Protein AF-A0A8H7GBS0-F1 (afdb_monomer)

Solvent-accessible surface area (backbone atoms only — not comparable to full-atom values): 13628 Å² total; per-residue (Å²): 136,57,63,65,56,52,52,51,53,48,41,73,73,70,47,91,53,80,61,50,78,74,59,57,87,78,48,86,83,46,79,53,59,96,47,48,42,74,61,50,76,64,56,48,50,54,47,51,50,34,55,74,71,65,63,70,66,90,81,69,52,92,81,56,50,43,71,62,86,81,76,92,76,93,75,84,81,76,43,71,77,73,69,58,48,79,76,73,82,44,93,62,43,59,66,53,49,51,52,48,52,55,48,49,54,48,53,50,50,50,59,60,46,43,58,56,51,54,52,49,51,54,50,50,54,52,48,54,37,50,48,28,45,50,51,15,50,52,28,51,58,55,32,62,70,61,75,90,51,55,70,71,56,36,50,52,45,29,55,52,20,48,51,50,17,51,51,30,42,51,49,27,51,52,51,50,66,65,42,48,65,54,50,64,64,43,48,43,60,77,70,68,41,53,66,62,51,51,64,72,65,68,69,77,79,71,89,79,79,78,90,74,90,74,59,80,85,76,54,74,79,80,80,85,126

Mean predicted aligned error: 14.79 Å

pLDDT: mean 75.75, std 17.96, range [36.31, 98.19]

Foldseek 3Di:
DVLQVVVVVCCVVPNDDPVCVLRPRDDPQQPDQQQKGADDPVSVVVVVVCVVVVNDDDPCPPPRIDRHLPDDDPDDDHRPVLVNPPPPPDPCVVVSLVSVLVVVVSVVVCVVCVLVVLVVVVVVLVVLLVVLLVQLVVLCVQLCPCVPDDPVVSVVSNVVSNVSSVVSNVVSVVSCVVCPVVVVLSVCSNVVNVVVNCVVVPPDDDPDDDDRDDDPVPDPPPPPD

Structure (mmCIF, N/CA/C/O backbone):
data_AF-A0A8H7GBS0-F1
#
_entry.id   AF-A0A8H7GBS0-F1
#
loop_
_atom_site.group_PDB
_atom_site.id
_atom_site.type_symbol
_atom_site.label_atom_id
_atom_site.label_alt_id
_atom_site.label_comp_id
_atom_site.label_asym_id
_atom_site.label_entity_id
_atom_site.label_seq_id
_atom_site.pdbx_PDB_ins_code
_atom_site.Cartn_x
_atom_site.Cartn_y
_atom_site.Cartn_z
_atom_site.occupancy
_atom_site.B_iso_or_equiv
_atom_site.auth_seq_id
_atom_site.auth_comp_id
_atom_site.auth_asym_id
_atom_site.auth_atom_id
_atom_site.pdbx_PDB_model_num
ATOM 1 N N . MET A 1 1 ? 23.413 22.838 -29.517 1.00 56.94 1 MET A N 1
ATOM 2 C CA . MET A 1 1 ? 22.401 23.192 -30.546 1.00 56.94 1 MET A CA 1
ATOM 3 C C . MET A 1 1 ? 22.988 23.179 -31.969 1.00 56.94 1 MET A C 1
ATOM 5 O O . MET A 1 1 ? 22.962 24.192 -32.650 1.00 56.94 1 MET A O 1
ATOM 9 N N . ARG A 1 2 ? 23.520 22.044 -32.449 1.00 81.06 2 ARG A N 1
ATOM 10 C CA . ARG A 1 2 ? 23.989 21.915 -33.850 1.00 81.06 2 ARG A CA 1
ATOM 11 C C . ARG A 1 2 ? 23.053 21.034 -34.681 1.00 81.06 2 ARG A C 1
ATOM 13 O O . ARG A 1 2 ? 22.658 21.433 -35.766 1.00 81.06 2 ARG A O 1
ATOM 20 N N . TYR A 1 3 ? 22.567 19.935 -34.100 1.00 86.12 3 TYR A N 1
ATOM 21 C CA . TYR A 1 3 ? 21.658 18.996 -34.764 1.00 86.12 3 TYR A CA 1
ATOM 22 C C . TYR A 1 3 ? 20.395 19.647 -35.348 1.00 86.12 3 TYR A C 1
ATOM 24 O O . TYR A 1 3 ? 20.142 19.502 -36.534 1.00 86.12 3 TYR A O 1
ATOM 32 N N . ARG A 1 4 ? 19.627 20.421 -34.564 1.00 89.12 4 ARG A N 1
ATOM 33 C CA . ARG A 1 4 ? 18.387 21.065 -35.055 1.00 89.12 4 ARG A CA 1
ATOM 34 C C . ARG A 1 4 ? 18.622 21.974 -36.254 1.00 89.12 4 ARG A C 1
ATOM 36 O O . ARG A 1 4 ? 17.817 22.006 -37.178 1.00 89.12 4 ARG A O 1
ATOM 43 N N . HIS A 1 5 ? 19.719 22.722 -36.212 1.00 90.06 5 HIS A N 1
ATOM 44 C CA . HIS A 1 5 ? 20.091 23.625 -37.286 1.00 90.06 5 HIS A CA 1
ATOM 45 C C . HIS A 1 5 ? 20.476 22.835 -38.542 1.00 90.06 5 HIS A C 1
ATOM 47 O O . HIS A 1 5 ? 19.909 23.079 -39.604 1.00 90.06 5 HIS A O 1
ATOM 53 N N . CYS A 1 6 ? 21.347 21.832 -38.403 1.00 89.25 6 CYS A N 1
ATOM 54 C CA . CYS A 1 6 ? 21.750 20.965 -39.509 1.00 89.25 6 CYS A CA 1
ATOM 55 C C . CYS A 1 6 ? 20.568 20.181 -40.096 1.00 89.25 6 CYS A C 1
ATOM 57 O O . CYS A 1 6 ? 20.435 20.124 -41.310 1.00 89.25 6 CYS A O 1
ATOM 59 N N . HIS A 1 7 ? 19.678 19.641 -39.261 1.00 90.25 7 HIS A N 1
ATOM 60 C CA . HIS A 1 7 ? 18.479 18.927 -39.698 1.00 90.25 7 HIS A CA 1
ATOM 61 C C . HIS A 1 7 ? 17.565 19.840 -40.520 1.00 90.25 7 HIS A C 1
ATOM 63 O O . HIS A 1 7 ? 17.125 19.451 -41.593 1.00 90.25 7 HIS A O 1
ATOM 69 N N . ARG A 1 8 ? 17.309 21.076 -40.064 1.00 91.25 8 ARG A N 1
ATOM 70 C CA . ARG A 1 8 ? 16.509 22.054 -40.824 1.00 91.25 8 ARG A CA 1
ATOM 71 C C . ARG A 1 8 ? 17.166 22.440 -42.146 1.00 91.25 8 ARG A C 1
ATOM 73 O O . ARG A 1 8 ? 16.480 22.490 -43.160 1.00 91.25 8 ARG A O 1
ATOM 80 N N . ALA A 1 9 ? 18.475 22.689 -42.139 1.00 92.38 9 ALA A N 1
ATOM 81 C CA . ALA A 1 9 ? 19.220 23.022 -43.350 1.00 92.38 9 ALA A CA 1
ATOM 82 C C . ALA A 1 9 ? 19.204 21.862 -44.357 1.00 92.38 9 ALA A C 1
ATOM 84 O O . ALA A 1 9 ? 18.910 22.064 -45.531 1.00 92.38 9 ALA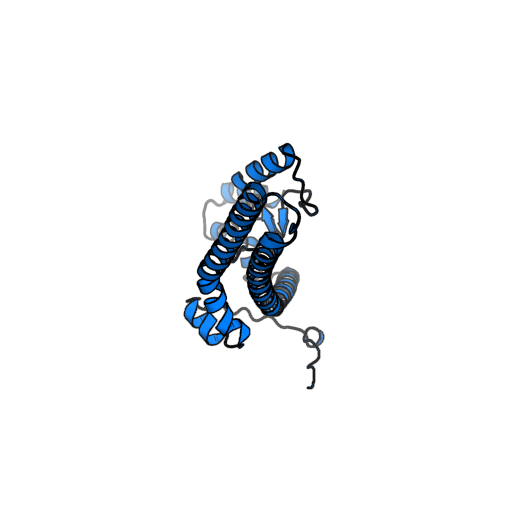 A O 1
ATOM 85 N N . TYR A 1 10 ? 19.445 20.637 -43.890 1.00 90.81 10 TYR A N 1
ATOM 86 C CA . TYR A 1 10 ? 19.416 19.445 -44.730 1.00 90.81 10 TYR A CA 1
ATOM 87 C C . TYR A 1 10 ? 18.006 19.151 -45.249 1.00 90.81 10 TYR A C 1
ATOM 89 O O . TYR A 1 10 ? 17.840 18.858 -46.427 1.00 90.81 10 TYR A O 1
ATOM 97 N N . PHE A 1 11 ? 16.975 19.341 -44.421 1.00 92.94 11 PHE A N 1
ATOM 98 C CA . PHE A 1 11 ? 15.579 19.240 -44.846 1.00 92.94 11 PHE A CA 1
ATOM 99 C C . PHE A 1 11 ? 15.227 20.252 -45.939 1.00 92.94 11 PHE A C 1
ATOM 101 O O . PHE A 1 11 ? 14.546 19.899 -46.897 1.00 92.94 11 PHE A O 1
ATOM 108 N N . ALA A 1 12 ? 15.720 21.488 -45.833 1.00 93.31 12 ALA A N 1
ATOM 109 C CA . ALA A 1 12 ? 15.510 22.517 -46.848 1.00 93.31 12 ALA A CA 1
ATOM 110 C C . ALA A 1 12 ? 16.216 22.202 -48.180 1.00 93.31 12 ALA A C 1
ATOM 112 O O . ALA A 1 12 ? 15.716 22.588 -49.232 1.00 93.31 12 ALA A O 1
ATOM 113 N N . LEU A 1 13 ? 17.360 21.509 -48.139 1.00 94.06 13 LEU A N 1
ATOM 114 C CA . LEU A 1 13 ? 18.138 21.150 -49.330 1.00 94.06 13 LEU A CA 1
ATOM 115 C C . LEU A 1 13 ? 17.651 19.859 -50.003 1.00 94.06 13 LEU A C 1
ATOM 117 O O . LEU A 1 13 ? 17.525 19.815 -51.222 1.00 94.06 13 LEU A O 1
ATOM 121 N N . ALA A 1 14 ? 17.414 18.805 -49.221 1.00 90.62 14 ALA A N 1
ATOM 122 C CA . ALA A 1 14 ? 17.137 17.457 -49.719 1.00 90.62 14 ALA A CA 1
ATOM 123 C C . ALA A 1 14 ? 15.640 17.107 -49.746 1.00 90.62 14 ALA A C 1
ATOM 125 O O . ALA A 1 14 ? 15.246 16.155 -50.417 1.00 90.62 14 ALA A O 1
ATOM 126 N N . GLY A 1 15 ? 14.802 17.855 -49.020 1.00 89.44 15 GLY A N 1
ATOM 127 C CA . GLY A 1 15 ? 13.387 17.537 -48.850 1.00 89.44 15 GLY A CA 1
ATOM 128 C C . GLY A 1 15 ? 13.137 16.268 -48.016 1.00 89.44 15 GLY A C 1
ATOM 129 O O . GLY A 1 15 ? 14.071 15.646 -47.495 1.00 89.44 15 GLY A O 1
ATOM 130 N N . PRO A 1 16 ? 11.862 15.877 -47.844 1.00 90.56 16 PRO A N 1
ATOM 131 C CA . PRO A 1 16 ? 11.506 14.662 -47.123 1.00 90.56 16 PRO A CA 1
ATOM 132 C C . PRO A 1 16 ? 11.946 13.411 -47.900 1.00 90.56 16 PRO A C 1
ATOM 134 O O . PRO A 1 16 ? 11.692 13.289 -49.095 1.00 90.56 16 PRO A O 1
ATOM 137 N N . GLY A 1 17 ? 12.572 12.455 -47.213 1.00 87.56 17 GLY A N 1
ATOM 138 C CA . GLY A 1 17 ? 13.042 11.201 -47.806 1.00 87.56 17 GLY A CA 1
ATOM 139 C C . GLY A 1 17 ? 13.304 10.124 -46.749 1.00 87.56 17 GLY A C 1
ATOM 140 O O . GLY A 1 17 ? 13.055 10.364 -45.572 1.00 87.56 17 GLY A O 1
ATOM 141 N N . PRO A 1 18 ? 13.842 8.947 -47.117 1.00 84.12 18 PRO A N 1
ATOM 142 C CA . PRO A 1 18 ? 14.102 7.853 -46.170 1.00 84.12 18 PRO A CA 1
ATOM 143 C C . PRO A 1 18 ? 14.958 8.271 -44.963 1.00 84.12 18 PRO A C 1
ATOM 145 O O . PRO A 1 18 ? 14.784 7.767 -43.855 1.00 84.12 18 PRO A O 1
ATOM 148 N N . TRP A 1 19 ? 15.839 9.256 -45.154 1.00 84.00 19 TRP A N 1
ATOM 149 C CA . TRP A 1 19 ? 16.689 9.806 -44.103 1.00 84.00 19 TRP A CA 1
ATOM 150 C C . TRP A 1 19 ? 15.901 10.476 -42.962 1.00 84.00 19 TRP A C 1
ATOM 152 O O . TRP A 1 19 ? 16.390 10.469 -41.837 1.00 84.00 19 TRP A O 1
ATOM 162 N N . THR A 1 20 ? 14.686 10.998 -43.192 1.00 84.81 20 THR A N 1
ATOM 163 C CA . THR A 1 20 ? 13.874 11.645 -42.136 1.00 84.81 20 THR A CA 1
ATOM 164 C C . THR A 1 20 ? 13.266 10.642 -41.159 1.00 84.81 20 THR A C 1
ATOM 166 O O . THR A 1 20 ? 12.926 11.000 -40.033 1.00 84.81 20 THR A O 1
ATOM 169 N N . GLN A 1 21 ? 13.149 9.370 -41.556 1.00 81.31 21 GLN A N 1
ATOM 170 C CA . GLN A 1 21 ? 12.746 8.291 -40.649 1.00 81.31 21 GLN A CA 1
ATOM 171 C C . GLN A 1 21 ? 13.881 7.939 -39.679 1.00 81.31 21 GLN A C 1
ATOM 173 O O . GLN A 1 21 ? 13.623 7.611 -38.519 1.00 81.31 21 GLN A O 1
ATOM 178 N N . ARG A 1 22 ? 15.128 8.062 -40.152 1.00 76.19 22 ARG A N 1
ATOM 179 C CA . ARG A 1 22 ? 16.354 7.778 -39.401 1.00 76.19 22 ARG A CA 1
ATOM 180 C C . ARG A 1 22 ? 16.786 8.946 -38.514 1.00 76.19 22 ARG A C 1
ATOM 182 O O . ARG A 1 22 ? 17.066 8.763 -37.336 1.00 76.19 22 ARG A O 1
ATOM 189 N N . PHE A 1 23 ? 16.820 10.150 -39.066 1.00 84.00 23 PHE A N 1
ATOM 190 C CA . PHE A 1 23 ? 17.183 11.374 -38.364 1.00 84.00 23 PHE A CA 1
ATOM 191 C C . PHE A 1 23 ? 15.930 12.216 -38.192 1.00 84.00 23 PHE A C 1
ATOM 193 O O . PHE A 1 23 ? 15.625 13.062 -39.026 1.00 84.00 23 PHE A O 1
ATOM 200 N N . LYS A 1 24 ? 15.175 11.943 -37.123 1.00 86.19 24 LYS A N 1
ATOM 201 C CA . LYS A 1 24 ? 13.941 12.675 -36.820 1.00 86.19 24 LYS A CA 1
ATOM 202 C C . LYS A 1 24 ? 14.258 14.066 -36.274 1.00 86.19 24 LYS A C 1
ATOM 204 O O . LYS A 1 24 ? 15.363 14.333 -35.787 1.00 86.19 24 LYS A O 1
ATOM 209 N N . GLU A 1 25 ? 13.275 14.962 -36.307 1.00 88.19 25 GLU A N 1
ATOM 210 C CA . GLU A 1 25 ? 13.409 16.257 -35.645 1.00 88.19 25 GLU A CA 1
ATOM 211 C C . GLU A 1 25 ? 13.574 16.052 -34.132 1.00 88.19 25 GLU A C 1
ATOM 213 O O . GLU A 1 25 ? 12.707 15.482 -33.476 1.00 88.19 25 GLU A O 1
ATOM 218 N N . LEU A 1 26 ? 14.694 16.534 -33.586 1.00 87.25 26 LEU A N 1
ATOM 219 C CA . LEU A 1 26 ? 15.034 16.375 -32.175 1.00 87.25 26 LEU A CA 1
ATOM 220 C C . LEU A 1 26 ? 14.219 17.343 -31.321 1.00 87.25 26 LEU A C 1
ATOM 222 O O . LEU A 1 26 ? 14.544 18.537 -31.238 1.00 87.25 26 LEU A O 1
ATOM 226 N N . GLN A 1 27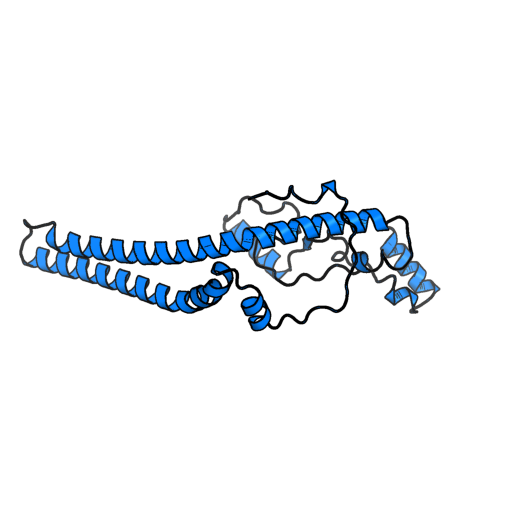 ? 13.201 16.826 -30.649 1.00 84.56 27 GLN A N 1
ATOM 227 C CA . GLN A 1 27 ? 12.386 17.595 -29.722 1.00 84.56 27 GLN A CA 1
ATOM 228 C C . GLN A 1 27 ? 13.126 17.809 -28.402 1.00 84.56 27 GLN A C 1
ATOM 230 O O . GLN A 1 27 ? 14.020 17.056 -28.026 1.00 84.56 27 GLN A O 1
ATOM 235 N N . ASP A 1 28 ? 12.749 18.845 -27.649 1.00 79.25 28 ASP A N 1
ATOM 236 C CA . ASP A 1 28 ? 13.297 19.068 -26.301 1.00 79.25 28 ASP A CA 1
ATOM 237 C C . ASP A 1 28 ? 12.997 17.887 -25.371 1.00 79.25 28 ASP A C 1
ATOM 239 O O . ASP A 1 28 ? 13.645 17.723 -24.340 1.00 79.25 28 ASP A O 1
ATOM 243 N N . GLY A 1 29 ? 11.977 17.093 -25.696 1.00 72.56 29 GLY A N 1
ATOM 244 C CA . GLY A 1 29 ? 11.642 15.882 -24.975 1.00 72.56 29 GLY A CA 1
ATOM 245 C C . GLY A 1 29 ? 12.510 14.674 -25.308 1.00 72.56 29 GLY A C 1
ATOM 246 O O . GLY A 1 29 ? 12.472 13.723 -24.542 1.00 72.56 29 GLY A O 1
ATOM 247 N N . ASP A 1 30 ? 13.307 14.719 -26.367 1.00 77.06 30 ASP A N 1
ATOM 248 C CA . ASP A 1 30 ? 14.074 13.556 -26.805 1.00 77.06 30 ASP A CA 1
ATOM 249 C C . ASP A 1 30 ? 15.441 13.473 -26.112 1.00 77.06 30 ASP A C 1
ATOM 251 O O . ASP A 1 30 ? 15.934 12.373 -25.883 1.00 77.06 30 ASP A O 1
ATOM 255 N N . CYS A 1 31 ? 16.035 14.618 -25.741 1.00 75.75 31 CYS A N 1
ATOM 256 C CA . CYS A 1 31 ? 17.311 14.707 -25.021 1.00 75.75 31 CYS A CA 1
ATOM 257 C C . CYS A 1 31 ? 17.128 14.409 -23.529 1.00 75.75 31 CYS A C 1
ATOM 259 O O . CYS A 1 31 ? 17.037 15.333 -22.716 1.00 75.75 31 CYS A O 1
ATOM 261 N N . ARG A 1 32 ? 17.020 13.129 -23.181 1.00 72.62 32 ARG A N 1
ATOM 262 C CA . ARG A 1 32 ? 16.850 12.662 -21.801 1.00 72.62 32 ARG A CA 1
ATOM 263 C C . ARG A 1 32 ? 17.653 11.391 -21.584 1.00 72.62 32 ARG A C 1
ATOM 265 O O . ARG A 1 32 ? 17.794 10.596 -22.520 1.00 72.62 32 ARG A O 1
ATOM 272 N N . ALA A 1 33 ? 18.137 11.189 -20.361 1.00 65.44 33 ALA A N 1
ATOM 273 C CA . ALA A 1 33 ? 18.689 9.895 -19.990 1.00 65.44 33 ALA A CA 1
ATOM 274 C C . ALA A 1 33 ? 17.603 8.808 -20.057 1.00 65.44 33 ALA A C 1
ATOM 276 O O . ALA A 1 33 ? 16.403 9.093 -20.034 1.00 65.44 33 ALA A O 1
ATOM 277 N N . MET A 1 34 ? 18.037 7.551 -20.105 1.00 67.06 34 MET A N 1
ATOM 278 C CA . MET A 1 34 ? 17.170 6.390 -20.311 1.00 67.06 34 MET A CA 1
ATOM 279 C C . MET A 1 34 ? 16.018 6.245 -19.292 1.00 67.06 34 MET A C 1
ATOM 281 O O . MET A 1 34 ? 15.027 5.605 -19.606 1.00 67.06 34 MET A O 1
ATOM 285 N N . ASN A 1 35 ? 16.106 6.876 -18.112 1.00 59.91 35 ASN A N 1
ATOM 286 C CA . ASN A 1 35 ? 15.056 6.851 -17.075 1.00 59.91 35 ASN A CA 1
ATOM 287 C C . ASN A 1 35 ? 14.455 8.223 -16.776 1.00 59.91 35 ASN A C 1
ATOM 289 O O . ASN A 1 35 ? 13.725 8.396 -15.803 1.00 59.91 35 ASN A O 1
ATOM 293 N N . GLU A 1 36 ? 14.799 9.235 -17.559 1.00 64.00 36 GLU A N 1
ATOM 294 C CA . GLU A 1 36 ? 14.361 10.591 -17.284 1.00 64.00 36 GLU A CA 1
ATOM 295 C C . GLU A 1 36 ? 13.100 10.908 -18.074 1.00 64.00 36 GLU A C 1
ATOM 297 O O . GLU A 1 36 ? 13.051 10.807 -19.307 1.00 64.00 36 GLU A O 1
ATOM 302 N N . ARG A 1 37 ? 12.071 11.373 -17.362 1.00 61.16 37 ARG A N 1
ATOM 303 C CA . ARG A 1 37 ? 10.916 12.009 -17.989 1.00 61.16 37 ARG A CA 1
ATOM 304 C C . ARG A 1 37 ? 10.813 13.469 -17.572 1.00 61.16 37 ARG A C 1
ATOM 306 O O . ARG A 1 37 ? 10.967 13.824 -16.407 1.00 61.16 37 ARG A O 1
ATOM 313 N N . LYS A 1 38 ? 10.508 14.330 -18.543 1.00 61.19 38 LYS A N 1
ATOM 314 C CA . LYS A 1 38 ? 10.002 15.667 -18.251 1.00 61.19 38 LYS A CA 1
ATOM 315 C C . LYS A 1 38 ? 8.597 15.522 -17.719 1.00 61.19 38 LYS A C 1
ATOM 317 O O . LYS A 1 38 ? 7.777 14.809 -18.297 1.00 61.19 38 LYS A O 1
ATOM 322 N N . LEU A 1 39 ? 8.357 16.274 -16.664 1.00 58.78 39 LEU A N 1
ATOM 323 C CA . LEU A 1 39 ? 7.052 16.480 -16.083 1.00 58.78 39 LEU A CA 1
ATOM 324 C C . LEU A 1 39 ? 6.054 16.964 -17.154 1.00 58.78 39 LEU A C 1
ATOM 326 O O . LEU A 1 39 ? 6.364 17.875 -17.934 1.00 58.78 39 LEU A O 1
ATOM 330 N N . THR A 1 40 ? 4.868 16.361 -17.202 1.00 66.69 40 THR A N 1
ATOM 331 C CA . THR A 1 40 ? 3.755 16.842 -18.034 1.00 66.69 40 THR A CA 1
ATOM 332 C C . THR A 1 40 ? 3.289 18.218 -17.557 1.00 66.69 40 THR A C 1
ATOM 334 O O . THR A 1 40 ? 3.495 18.594 -16.407 1.00 66.69 40 THR A O 1
ATOM 337 N N . GLU A 1 41 ? 2.635 18.996 -18.425 1.00 67.62 41 GLU A N 1
ATOM 338 C CA . GLU A 1 41 ? 2.116 20.323 -18.046 1.00 67.62 41 GLU A CA 1
ATOM 339 C C . GLU A 1 41 ? 1.126 20.258 -16.874 1.00 67.62 41 GLU A C 1
ATOM 341 O O . GLU A 1 41 ? 1.077 21.174 -16.055 1.00 67.62 41 GLU A O 1
ATOM 346 N N . GLN A 1 42 ? 0.373 19.161 -16.759 1.00 66.06 42 GLN A N 1
ATOM 347 C CA . GLN A 1 42 ? -0.523 18.930 -15.632 1.00 66.06 42 GLN A CA 1
ATOM 348 C C . GLN A 1 42 ? 0.263 18.686 -14.338 1.00 66.06 42 GLN A C 1
ATOM 350 O O . GLN A 1 42 ? 0.062 19.400 -13.363 1.00 66.06 42 GLN A O 1
ATOM 355 N N . GLU A 1 43 ? 1.238 17.775 -14.356 1.00 69.19 43 GLU A N 1
ATOM 356 C CA . GLU A 1 43 ? 2.101 17.510 -13.199 1.00 69.19 43 GLU A CA 1
ATOM 357 C C . GLU A 1 43 ? 2.930 18.751 -12.796 1.00 69.19 43 GLU A C 1
ATOM 359 O O . GLU A 1 43 ? 3.174 18.969 -11.612 1.00 69.19 43 GLU A O 1
ATOM 364 N N . LYS A 1 44 ? 3.327 19.616 -13.748 1.00 68.81 44 LYS A N 1
ATOM 365 C CA . LYS A 1 44 ? 3.965 20.917 -13.454 1.00 68.81 44 LYS A CA 1
ATOM 366 C C . LYS A 1 44 ? 3.030 21.860 -12.711 1.00 68.81 44 LYS A C 1
ATOM 368 O O . LYS A 1 44 ? 3.474 22.520 -11.774 1.00 68.81 44 LYS A O 1
ATOM 373 N N . LYS A 1 45 ? 1.761 21.940 -13.121 1.00 74.19 45 LYS A N 1
ATOM 374 C CA . LYS A 1 45 ? 0.749 22.760 -12.440 1.00 74.19 45 LYS A CA 1
ATOM 375 C C . LYS A 1 45 ? 0.456 22.225 -11.045 1.00 74.19 45 LYS A C 1
ATOM 377 O O . LYS A 1 45 ? 0.449 23.006 -10.100 1.00 74.19 45 LYS A O 1
ATOM 382 N N . ASP A 1 46 ? 0.296 20.913 -10.913 1.00 71.12 46 ASP A N 1
ATOM 383 C CA . ASP A 1 46 ? 0.055 20.259 -9.627 1.00 71.12 46 ASP A CA 1
ATOM 384 C C . ASP A 1 46 ? 1.253 20.459 -8.686 1.00 71.12 46 ASP A C 1
ATOM 386 O O . ASP A 1 46 ? 1.086 20.812 -7.519 1.00 71.12 46 ASP A O 1
ATOM 390 N N . ARG A 1 47 ? 2.483 20.353 -9.206 1.00 70.06 47 ARG A N 1
ATOM 391 C CA . ARG A 1 47 ? 3.712 20.691 -8.473 1.00 70.06 47 ARG A CA 1
ATOM 392 C C . ARG A 1 47 ? 3.736 22.155 -8.048 1.00 70.06 47 ARG A C 1
ATOM 394 O O . ARG A 1 47 ? 4.036 22.451 -6.895 1.00 70.06 47 ARG A O 1
ATOM 401 N N . GLN A 1 48 ? 3.417 23.075 -8.955 1.00 71.25 48 GLN A N 1
ATOM 402 C CA . GLN A 1 48 ? 3.374 24.503 -8.648 1.00 71.25 48 GLN A CA 1
ATOM 403 C C . GLN A 1 48 ? 2.349 24.802 -7.544 1.00 71.25 48 GLN A C 1
ATOM 405 O O . GLN A 1 48 ? 2.630 25.611 -6.662 1.00 71.25 48 GLN A O 1
ATOM 410 N N . ALA A 1 49 ? 1.203 24.118 -7.557 1.00 78.25 49 ALA A N 1
ATOM 411 C CA . ALA A 1 49 ? 0.188 24.218 -6.516 1.00 78.25 49 ALA A CA 1
ATOM 412 C C . ALA A 1 49 ? 0.693 23.683 -5.164 1.00 78.25 49 ALA A C 1
ATOM 414 O O . ALA A 1 49 ? 0.543 24.370 -4.157 1.00 78.25 49 ALA A O 1
ATOM 415 N N . LYS A 1 50 ? 1.371 22.525 -5.134 1.00 72.88 50 LYS A N 1
ATOM 416 C CA . LYS A 1 50 ? 1.994 21.972 -3.913 1.00 72.88 50 LYS A CA 1
ATOM 417 C C . LYS A 1 50 ? 3.074 22.889 -3.330 1.00 72.88 50 LYS A C 1
ATOM 419 O O . LYS A 1 50 ? 3.111 23.113 -2.123 1.00 72.88 50 LYS A O 1
ATOM 424 N N . ILE A 1 51 ? 3.913 23.482 -4.186 1.00 69.44 51 ILE A N 1
ATOM 425 C CA . ILE A 1 51 ? 4.926 24.469 -3.775 1.00 69.44 51 ILE A CA 1
ATOM 426 C C . ILE A 1 51 ? 4.252 25.704 -3.166 1.00 69.44 51 ILE A C 1
ATOM 428 O O . ILE A 1 51 ? 4.702 26.191 -2.130 1.00 69.44 51 ILE A O 1
ATOM 432 N N . GLN A 1 52 ? 3.171 26.201 -3.776 1.00 73.31 52 GLN A N 1
ATOM 433 C CA . GLN A 1 52 ? 2.408 27.327 -3.230 1.00 73.31 52 GLN A CA 1
ATOM 434 C C . GLN A 1 52 ? 1.693 26.986 -1.915 1.00 73.31 52 GLN A C 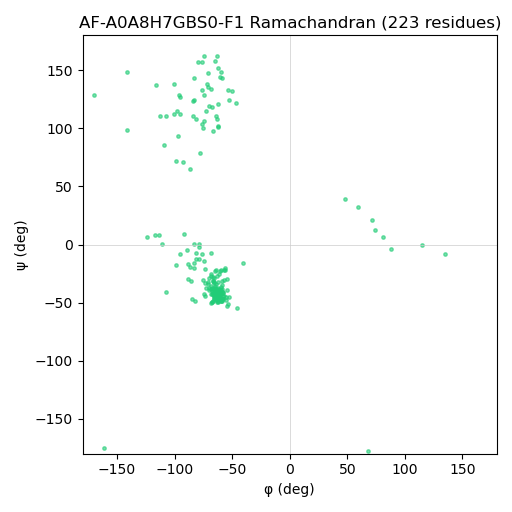1
ATOM 436 O O . GLN A 1 52 ? 1.571 27.858 -1.059 1.00 73.31 52 GLN A O 1
ATOM 441 N N . ALA A 1 53 ? 1.273 25.733 -1.729 1.00 78.75 53 ALA A N 1
ATOM 442 C CA . ALA A 1 53 ? 0.679 25.235 -0.489 1.00 78.75 53 ALA A CA 1
ATOM 443 C C . ALA A 1 53 ? 1.708 24.973 0.632 1.00 78.75 53 ALA A C 1
ATOM 445 O O . ALA A 1 53 ? 1.318 24.712 1.767 1.00 78.75 53 ALA A O 1
ATOM 446 N N . GLY A 1 54 ? 3.014 25.059 0.345 1.00 67.06 54 GLY A N 1
ATOM 447 C CA . GLY A 1 54 ? 4.086 24.823 1.320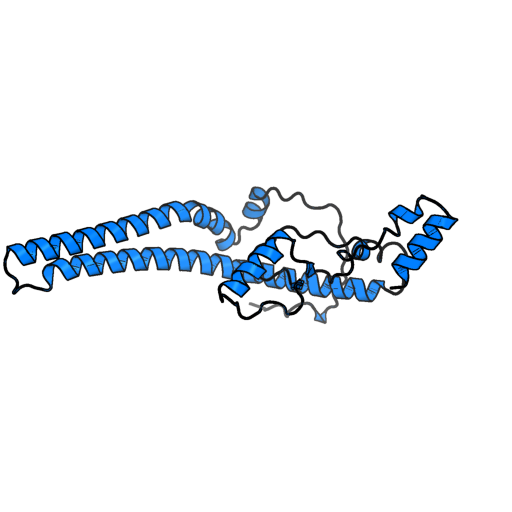 1.00 67.06 54 GLY A CA 1
ATOM 448 C C . GLY A 1 54 ? 4.426 23.346 1.556 1.00 67.06 54 GLY A C 1
ATOM 449 O O . GLY A 1 54 ? 5.266 23.041 2.401 1.00 67.06 54 GLY A O 1
ATOM 450 N N . GLU A 1 55 ? 3.837 22.428 0.789 1.00 64.44 55 GLU A N 1
ATOM 451 C CA . GLU A 1 55 ? 4.062 20.979 0.866 1.00 64.44 55 GLU A CA 1
ATOM 452 C C . GLU A 1 55 ? 5.268 20.568 0.007 1.00 64.44 55 GLU A C 1
ATOM 454 O O . GLU A 1 55 ? 5.144 19.895 -1.019 1.00 64.44 55 GLU A O 1
ATOM 459 N N . ARG A 1 56 ? 6.468 21.028 0.375 1.00 53.50 56 ARG A N 1
ATOM 460 C CA . ARG A 1 56 ? 7.689 20.664 -0.356 1.00 53.50 56 ARG A CA 1
ATOM 461 C C . ARG A 1 56 ? 8.220 19.317 0.134 1.00 53.50 56 ARG A C 1
ATOM 463 O O . ARG A 1 56 ? 8.750 19.231 1.238 1.00 53.50 56 ARG A O 1
ATOM 470 N N . GLU A 1 57 ? 8.129 18.284 -0.698 1.00 53.19 57 GLU A N 1
ATOM 471 C CA . GLU A 1 57 ? 8.766 16.993 -0.420 1.00 53.19 57 GLU A CA 1
ATOM 472 C C . GLU A 1 57 ? 10.296 17.082 -0.581 1.00 53.19 57 GLU A C 1
ATOM 474 O O . GLU A 1 57 ? 10.827 17.715 -1.502 1.00 53.19 57 GLU A O 1
ATOM 479 N N . VAL A 1 58 ? 11.027 16.450 0.341 1.00 40.19 58 VAL A N 1
ATOM 480 C CA . VAL A 1 58 ? 12.485 16.292 0.263 1.00 40.19 58 VAL A CA 1
ATOM 481 C C . VAL A 1 58 ? 12.792 15.314 -0.872 1.00 40.19 58 VAL A C 1
ATOM 483 O O . VAL A 1 58 ? 12.357 14.171 -0.827 1.00 40.19 58 VAL A O 1
ATOM 486 N N . GLY A 1 59 ? 13.537 15.764 -1.886 1.00 51.31 59 GLY A N 1
ATOM 487 C CA . GLY A 1 59 ? 13.855 14.965 -3.080 1.00 51.31 59 GLY A CA 1
ATOM 488 C C . GLY A 1 59 ? 13.263 15.500 -4.387 1.00 51.31 59 GLY A C 1
ATOM 489 O O . GLY A 1 59 ? 13.536 14.938 -5.442 1.00 51.31 59 GLY A O 1
ATOM 490 N N . ASP A 1 60 ? 12.515 16.609 -4.347 1.00 49.03 60 ASP A N 1
ATOM 491 C CA . ASP A 1 60 ? 12.004 17.275 -5.547 1.00 49.03 60 ASP A CA 1
ATOM 492 C C . ASP A 1 60 ? 13.172 17.768 -6.427 1.00 49.03 60 ASP A C 1
ATOM 494 O O . ASP A 1 60 ? 13.843 18.764 -6.133 1.00 49.03 60 ASP A O 1
ATOM 498 N N . THR A 1 61 ? 13.462 17.006 -7.484 1.00 50.75 61 THR A N 1
ATOM 499 C CA . THR A 1 61 ? 14.544 17.239 -8.449 1.00 50.75 61 THR A CA 1
ATOM 500 C C . THR A 1 61 ? 14.559 18.697 -8.904 1.00 50.75 61 THR A C 1
ATOM 502 O O . THR A 1 61 ? 13.567 19.222 -9.421 1.00 50.75 61 THR A O 1
ATOM 505 N N . ARG A 1 62 ? 15.696 19.370 -8.689 1.00 44.47 62 ARG A N 1
ATOM 506 C CA . ARG A 1 62 ? 15.849 20.827 -8.851 1.00 44.47 62 ARG A CA 1
ATOM 507 C C . ARG A 1 62 ? 15.468 21.349 -10.247 1.00 44.47 62 ARG A C 1
ATOM 509 O O . ARG A 1 62 ? 15.048 22.497 -10.335 1.00 44.47 62 ARG A O 1
ATOM 516 N N . ASP A 1 63 ? 15.479 20.497 -11.275 1.00 53.00 63 ASP A N 1
ATOM 517 C CA . ASP A 1 63 ? 15.309 20.893 -12.682 1.00 53.00 63 ASP A CA 1
ATOM 518 C C . ASP A 1 63 ? 14.017 20.387 -13.362 1.00 53.00 63 ASP A C 1
ATOM 520 O O . ASP A 1 63 ? 13.840 20.552 -14.569 1.00 53.00 63 ASP A O 1
ATOM 524 N N . GLY A 1 64 ? 13.075 19.783 -12.620 1.00 52.75 64 GLY A N 1
ATOM 525 C CA . GLY A 1 64 ? 11.817 19.273 -13.203 1.00 5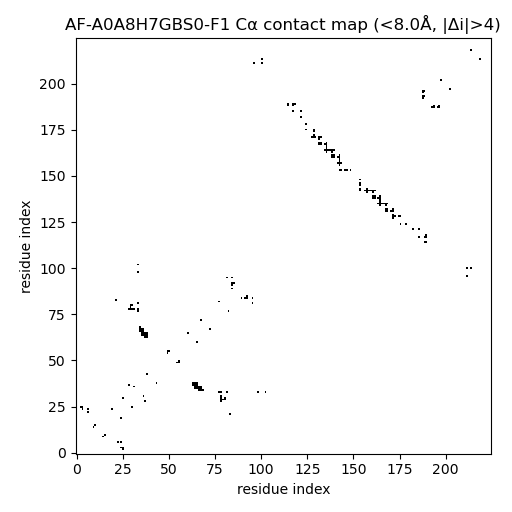2.75 64 GLY A CA 1
ATOM 526 C C . GLY A 1 64 ? 11.986 18.018 -14.075 1.00 52.75 64 GLY A C 1
ATOM 527 O O . GLY A 1 64 ? 11.133 17.720 -14.920 1.00 52.75 64 GLY A O 1
ATOM 528 N N . ILE A 1 65 ? 13.093 17.305 -13.870 1.00 52.69 65 ILE A N 1
ATOM 529 C CA . ILE A 1 65 ? 13.405 16.004 -14.458 1.00 52.69 65 ILE A CA 1
ATOM 530 C C . ILE A 1 65 ? 13.114 14.948 -13.399 1.00 52.69 65 ILE A C 1
ATOM 532 O O . ILE A 1 65 ? 13.821 14.885 -12.402 1.00 52.69 65 ILE A O 1
ATOM 536 N N . VAL A 1 66 ? 12.098 14.118 -13.616 1.00 53.56 66 VAL A N 1
ATOM 537 C CA . VAL A 1 66 ? 11.839 12.976 -12.734 1.00 53.56 66 VAL A CA 1
ATOM 538 C C . VAL A 1 66 ? 12.748 11.838 -13.177 1.00 53.56 66 VAL A C 1
ATOM 540 O O . VAL A 1 66 ? 12.697 11.437 -14.343 1.00 53.56 66 VAL A O 1
ATOM 543 N N . VAL A 1 67 ? 13.557 11.320 -12.252 1.00 51.09 67 VAL A N 1
ATOM 544 C CA . VAL A 1 67 ? 14.174 9.999 -12.410 1.00 51.09 67 VAL A CA 1
ATOM 545 C C . VAL A 1 67 ? 13.067 8.986 -12.149 1.00 51.09 67 VAL A C 1
ATOM 547 O O . VAL A 1 67 ? 12.663 8.773 -11.006 1.00 51.09 67 VAL A O 1
ATOM 550 N N . ASP A 1 68 ? 12.507 8.438 -13.221 1.00 50.62 68 ASP A N 1
ATOM 551 C CA . ASP A 1 68 ? 11.442 7.451 -13.125 1.00 50.62 68 ASP A CA 1
ATOM 552 C C . ASP A 1 68 ? 12.051 6.100 -12.719 1.00 50.62 68 ASP A C 1
ATOM 554 O O . ASP A 1 68 ? 13.104 5.693 -13.215 1.00 50.62 68 ASP A O 1
ATOM 558 N N . GLY A 1 69 ? 11.424 5.452 -11.740 1.00 45.25 69 GLY A N 1
ATOM 559 C CA . GLY A 1 69 ? 11.984 4.304 -11.014 1.00 45.25 69 GLY A CA 1
ATOM 560 C C . GLY A 1 69 ? 11.803 4.382 -9.497 1.00 45.25 69 GLY A C 1
ATOM 561 O O . GLY A 1 69 ? 12.065 3.401 -8.811 1.00 45.25 69 GLY A O 1
ATOM 562 N N . VAL A 1 70 ? 11.319 5.517 -8.974 1.00 44.47 70 VAL A N 1
ATOM 563 C CA . VAL A 1 70 ? 11.009 5.656 -7.543 1.00 44.47 70 VAL A CA 1
ATOM 564 C C . VAL A 1 70 ? 9.598 5.171 -7.202 1.00 44.47 70 VAL A C 1
ATOM 566 O O . VAL A 1 70 ? 9.466 4.642 -6.115 1.00 44.47 70 VAL A O 1
ATOM 569 N N . LEU A 1 71 ? 8.578 5.257 -8.080 1.00 36.31 71 LEU A N 1
ATOM 570 C CA . LEU A 1 71 ? 7.244 4.646 -7.859 1.00 36.31 71 LEU A CA 1
ATOM 571 C C . LEU A 1 71 ? 6.335 4.692 -9.118 1.00 36.31 71 LEU A C 1
ATOM 573 O O . LEU A 1 71 ? 6.063 5.759 -9.663 1.00 36.31 71 LEU A O 1
ATOM 577 N N . GLY A 1 72 ? 5.763 3.546 -9.517 1.00 44.94 72 GLY A N 1
ATOM 578 C CA . GLY A 1 72 ? 4.432 3.472 -10.155 1.00 44.94 72 GLY A CA 1
ATOM 579 C C . GLY A 1 72 ? 4.282 3.610 -11.682 1.00 44.94 72 GLY A C 1
ATOM 580 O O . GLY A 1 72 ? 3.168 3.429 -12.178 1.00 44.94 72 GLY A O 1
ATOM 581 N N . ALA A 1 73 ? 5.332 3.883 -12.461 1.00 48.34 73 ALA A N 1
ATOM 582 C CA . ALA A 1 73 ? 5.229 3.961 -13.924 1.00 48.34 73 ALA A CA 1
ATOM 583 C C . ALA A 1 73 ? 5.644 2.641 -14.605 1.00 48.34 73 ALA A C 1
ATOM 585 O O . ALA A 1 73 ? 6.808 2.422 -14.911 1.00 48.34 73 ALA A O 1
ATOM 586 N N . THR A 1 74 ? 4.683 1.755 -14.886 1.00 48.28 74 THR A N 1
ATOM 587 C CA . THR A 1 74 ? 4.939 0.434 -15.510 1.00 48.28 74 THR A CA 1
ATOM 588 C C . THR A 1 74 ? 5.167 0.468 -17.025 1.00 48.28 74 THR A C 1
ATOM 590 O O . THR A 1 74 ? 5.343 -0.574 -17.649 1.00 48.28 74 THR A O 1
ATOM 593 N N . ARG A 1 75 ? 5.136 1.647 -17.655 1.00 50.59 75 ARG A N 1
ATOM 594 C CA . ARG A 1 75 ? 5.243 1.793 -19.114 1.00 50.59 75 ARG A CA 1
ATOM 595 C C . ARG A 1 75 ? 6.078 3.013 -19.480 1.00 50.59 75 ARG A C 1
ATOM 597 O O . ARG A 1 75 ? 5.578 4.135 -19.494 1.00 50.59 75 ARG A O 1
ATOM 604 N N . TYR A 1 76 ? 7.348 2.765 -19.777 1.00 60.59 76 TYR A N 1
ATOM 605 C CA . TYR A 1 76 ? 8.284 3.755 -20.294 1.00 60.59 76 TYR A CA 1
ATOM 606 C C . TYR A 1 76 ? 8.436 3.591 -21.811 1.00 60.59 76 TYR A C 1
ATOM 608 O O . TYR A 1 76 ? 8.499 2.477 -22.324 1.00 60.59 76 TYR A O 1
ATOM 616 N N . THR A 1 77 ? 8.473 4.704 -22.543 1.00 60.56 77 THR A N 1
ATOM 617 C CA . THR A 1 77 ? 8.804 4.715 -23.975 1.00 60.56 77 THR A CA 1
ATOM 618 C C . THR A 1 77 ? 10.139 5.428 -24.134 1.00 60.56 77 THR A C 1
ATOM 620 O O . THR A 1 77 ? 10.210 6.637 -23.913 1.00 60.56 77 THR A O 1
ATOM 623 N N . LEU A 1 78 ? 11.192 4.687 -24.491 1.00 69.00 78 LEU A N 1
ATOM 624 C CA . LEU A 1 78 ? 12.511 5.267 -24.753 1.00 69.00 78 LEU A CA 1
ATOM 625 C C . LEU A 1 78 ? 12.430 6.301 -25.879 1.00 69.00 78 LEU A C 1
ATOM 627 O O . LEU A 1 78 ? 11.709 6.116 -26.865 1.00 69.00 78 LEU A O 1
ATOM 631 N N . SER A 1 79 ? 13.206 7.377 -25.741 1.00 74.12 79 SER A N 1
ATOM 632 C CA . SER A 1 79 ? 13.409 8.341 -26.823 1.00 74.12 79 SER A CA 1
ATOM 633 C C . SER A 1 79 ? 14.037 7.655 -28.036 1.00 74.12 79 SER A C 1
ATOM 635 O O . SER A 1 79 ? 14.891 6.778 -27.900 1.00 74.12 79 SER A O 1
ATOM 637 N N . TRP A 1 80 ? 13.643 8.083 -29.237 1.00 76.38 80 TRP A N 1
ATOM 638 C CA . TRP A 1 80 ? 14.071 7.447 -30.483 1.00 76.38 80 TRP A CA 1
ATOM 639 C C . TRP A 1 80 ? 15.588 7.479 -30.706 1.00 76.38 80 TRP A C 1
ATOM 641 O O . TRP A 1 80 ? 16.120 6.632 -31.421 1.00 76.38 80 TRP A O 1
ATOM 651 N N . ILE A 1 81 ? 16.279 8.422 -30.059 1.00 75.19 81 ILE A N 1
ATOM 652 C CA . ILE A 1 81 ? 17.737 8.559 -30.112 1.00 75.19 81 ILE A CA 1
ATOM 653 C C . ILE A 1 81 ? 18.464 7.326 -29.557 1.00 75.19 81 ILE A C 1
ATOM 655 O O . ILE A 1 81 ? 19.580 7.053 -29.983 1.00 75.19 81 ILE A O 1
ATOM 659 N N . TRP A 1 82 ? 17.823 6.556 -28.670 1.00 74.00 82 TRP A N 1
ATOM 660 C CA . TRP A 1 82 ? 18.391 5.342 -28.078 1.00 74.00 82 TRP A CA 1
ATOM 661 C C . TRP A 1 82 ? 18.234 4.102 -28.972 1.00 74.00 82 TRP A C 1
ATOM 663 O O . TRP A 1 82 ? 18.989 3.150 -28.819 1.00 74.00 82 TRP A O 1
ATOM 673 N N . TYR A 1 83 ? 17.303 4.106 -29.936 1.00 66.56 83 TYR A N 1
ATOM 674 C CA . TYR A 1 83 ? 17.082 2.956 -30.828 1.00 66.56 83 TYR A CA 1
ATOM 675 C C . TYR A 1 83 ? 17.986 2.951 -32.071 1.00 66.56 83 TYR A C 1
ATOM 677 O O . TYR A 1 83 ? 18.152 1.909 -32.694 1.00 66.56 83 TYR A O 1
ATOM 685 N N . ASN A 1 84 ? 18.564 4.095 -32.456 1.00 59.47 84 ASN A N 1
ATOM 686 C CA . ASN A 1 84 ? 19.288 4.229 -33.729 1.00 59.47 84 ASN A CA 1
ATOM 687 C C . ASN A 1 84 ? 20.808 4.020 -33.626 1.00 59.47 84 ASN A C 1
ATOM 689 O O . ASN A 1 84 ? 21.472 3.963 -34.662 1.00 59.47 84 ASN A O 1
ATOM 693 N N . ALA A 1 85 ? 21.358 3.900 -32.414 1.00 56.34 85 ALA A N 1
ATOM 694 C CA . ALA A 1 85 ? 22.792 3.689 -32.198 1.00 56.34 85 ALA A CA 1
ATOM 695 C C . ALA A 1 85 ? 23.264 2.288 -32.631 1.00 56.34 85 ALA A C 1
ATOM 697 O O . ALA A 1 85 ? 24.392 2.123 -33.081 1.00 56.34 85 ALA A O 1
ATOM 698 N N . THR A 1 86 ? 22.386 1.284 -32.576 1.00 52.97 86 THR A N 1
ATOM 699 C CA . THR A 1 86 ? 22.710 -0.115 -32.901 1.00 52.97 86 THR A CA 1
ATOM 700 C C . THR A 1 86 ? 22.707 -0.424 -34.404 1.00 52.97 86 THR A C 1
ATOM 702 O O . THR A 1 86 ? 23.181 -1.480 -34.808 1.00 52.97 86 THR A O 1
ATOM 705 N N . ALA A 1 87 ? 22.187 0.475 -35.249 1.00 53.50 87 ALA A N 1
ATOM 706 C CA . ALA A 1 87 ? 21.920 0.187 -36.661 1.00 53.50 87 ALA A CA 1
ATOM 707 C C . ALA A 1 87 ? 23.090 0.456 -37.631 1.00 53.50 87 ALA A C 1
ATOM 709 O O . ALA A 1 87 ? 23.031 -0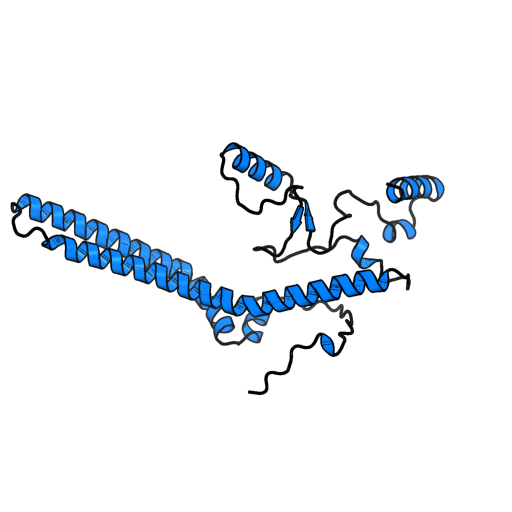.029 -38.756 1.00 53.50 87 ALA A O 1
ATOM 710 N N . ASP A 1 88 ? 24.123 1.216 -37.242 1.00 49.69 88 ASP A N 1
ATOM 711 C CA . ASP A 1 88 ? 25.219 1.622 -38.155 1.00 49.69 88 ASP A CA 1
ATOM 712 C C . ASP A 1 88 ? 26.637 1.239 -37.692 1.00 49.69 88 ASP A C 1
ATOM 714 O O . ASP A 1 88 ? 27.602 1.640 -38.338 1.00 49.69 88 ASP A O 1
ATOM 718 N N . GLY A 1 89 ? 26.800 0.469 -36.607 1.00 50.94 89 GLY A N 1
ATOM 719 C CA . GLY A 1 89 ? 28.138 0.074 -36.128 1.00 50.94 89 GLY A CA 1
ATOM 720 C C . GLY A 1 89 ? 29.038 1.266 -35.767 1.00 50.94 89 GLY A C 1
ATOM 721 O O . GLY A 1 89 ? 30.246 1.223 -35.986 1.00 50.94 89 GLY A O 1
ATOM 722 N N . VAL A 1 90 ? 28.435 2.356 -35.285 1.00 49.84 90 VAL A N 1
ATOM 723 C CA . VAL A 1 90 ? 29.128 3.592 -34.896 1.00 49.84 90 VAL A CA 1
ATOM 724 C C . VAL A 1 90 ? 29.681 3.446 -33.477 1.00 49.84 90 VAL A C 1
ATOM 726 O O . VAL A 1 90 ? 28.999 2.905 -32.615 1.00 49.84 90 VAL A O 1
ATOM 729 N N . ASP A 1 91 ? 30.865 4.020 -33.251 1.00 51.44 91 ASP A N 1
ATOM 730 C CA . ASP A 1 91 ? 31.675 4.136 -32.015 1.00 51.44 91 ASP A CA 1
ATOM 731 C C . ASP A 1 91 ? 30.909 4.446 -30.698 1.00 51.44 91 ASP A C 1
ATOM 733 O O . ASP A 1 91 ? 31.429 4.247 -29.606 1.00 51.44 91 ASP A O 1
ATOM 737 N N . ASP A 1 92 ? 29.652 4.898 -30.778 1.00 55.44 92 ASP A N 1
ATOM 738 C CA . ASP A 1 92 ? 28.759 5.159 -29.636 1.00 55.44 92 ASP A CA 1
ATOM 739 C C . ASP A 1 92 ? 28.029 3.899 -29.110 1.00 55.44 92 ASP A C 1
ATOM 741 O O . ASP A 1 92 ? 27.248 3.989 -28.157 1.00 55.44 92 ASP A O 1
ATOM 745 N N . THR A 1 93 ? 28.260 2.711 -29.690 1.00 63.47 93 THR A N 1
ATOM 746 C CA . THR A 1 93 ? 27.673 1.448 -29.202 1.00 63.47 93 THR A CA 1
ATOM 747 C C . THR A 1 93 ? 28.046 1.142 -27.756 1.00 63.47 93 THR A C 1
ATOM 749 O O . THR A 1 93 ? 27.175 0.700 -27.012 1.00 63.47 93 THR A O 1
ATOM 752 N N . GLU A 1 94 ? 29.278 1.424 -27.321 1.00 69.81 94 GLU A N 1
ATOM 753 C CA . GLU A 1 94 ? 29.711 1.088 -25.955 1.00 69.81 94 GLU A CA 1
ATOM 754 C C . GLU A 1 94 ? 28.976 1.925 -24.902 1.00 69.81 94 GLU A C 1
ATOM 756 O O . GLU A 1 94 ? 28.476 1.392 -23.918 1.00 69.81 94 GLU A O 1
ATOM 761 N N . ALA A 1 95 ? 28.803 3.230 -25.136 1.00 67.88 95 ALA A N 1
ATOM 762 C CA . ALA A 1 95 ? 28.071 4.099 -24.214 1.00 67.88 95 ALA A CA 1
ATOM 763 C C . ALA A 1 95 ? 26.585 3.707 -24.093 1.00 67.88 95 ALA A C 1
ATOM 765 O O . ALA A 1 95 ? 25.983 3.837 -23.023 1.00 67.88 95 ALA A O 1
ATOM 766 N N . VAL A 1 96 ? 25.983 3.220 -25.184 1.00 69.62 96 VAL A N 1
ATOM 767 C CA . VAL A 1 96 ? 24.600 2.724 -25.188 1.00 69.62 96 VAL A CA 1
ATOM 768 C C . VAL A 1 96 ? 24.493 1.362 -24.503 1.00 69.62 96 VAL A C 1
ATOM 770 O O . VAL A 1 96 ? 23.567 1.163 -23.717 1.00 69.62 96 VAL A O 1
ATOM 773 N N . LEU A 1 97 ? 25.433 0.447 -24.754 1.00 74.62 97 LEU A N 1
ATOM 774 C CA . LEU A 1 97 ? 25.500 -0.852 -24.082 1.00 74.62 97 LEU A CA 1
ATOM 775 C C . LEU A 1 97 ? 25.711 -0.687 -22.576 1.00 74.62 97 LEU A C 1
ATOM 777 O O . LEU A 1 97 ? 24.983 -1.296 -21.797 1.00 74.62 97 LEU A O 1
ATOM 781 N N . GLU A 1 98 ? 26.604 0.206 -22.161 1.00 76.31 98 GLU A N 1
ATOM 782 C CA . GLU A 1 98 ? 26.842 0.514 -20.752 1.00 76.31 98 GLU A CA 1
ATOM 783 C C . GLU A 1 98 ? 25.590 1.087 -20.076 1.00 76.31 98 GLU A C 1
ATOM 785 O O . GLU A 1 98 ? 25.163 0.631 -19.012 1.00 76.31 98 GLU A O 1
ATOM 790 N N . ALA A 1 99 ? 24.904 2.025 -20.738 1.00 73.69 99 ALA A N 1
ATOM 791 C CA . ALA A 1 99 ? 23.627 2.528 -20.249 1.00 73.69 99 ALA A CA 1
ATOM 792 C C . ALA A 1 99 ? 22.579 1.404 -20.119 1.00 73.69 99 ALA A C 1
ATOM 794 O O . ALA A 1 99 ? 21.824 1.387 -19.144 1.00 73.69 99 ALA A O 1
ATOM 795 N N . LEU A 1 100 ? 22.529 0.455 -21.063 1.00 75.88 100 LEU A N 1
ATOM 796 C CA . LEU A 1 100 ? 21.634 -0.706 -21.007 1.00 75.88 100 LEU A CA 1
ATOM 797 C C . LEU A 1 100 ? 21.996 -1.668 -19.865 1.00 75.88 100 LEU A C 1
ATOM 799 O O . LEU A 1 100 ? 21.085 -2.103 -19.160 1.00 75.88 100 LEU A O 1
ATOM 803 N N . ARG A 1 101 ? 23.285 -1.951 -19.623 1.00 77.69 101 ARG A N 1
ATOM 804 C CA . ARG A 1 101 ? 23.757 -2.776 -18.492 1.00 77.69 101 ARG A CA 1
ATOM 805 C C . ARG A 1 101 ? 23.331 -2.174 -17.156 1.00 77.69 101 ARG A C 1
ATOM 807 O O . ARG A 1 101 ? 22.701 -2.856 -16.346 1.00 77.69 101 ARG A O 1
ATOM 814 N N . VAL A 1 102 ? 23.558 -0.871 -16.963 1.00 77.88 102 VAL A N 1
ATOM 815 C CA . VAL A 1 102 ? 23.115 -0.145 -15.761 1.00 77.88 102 VAL A CA 1
ATOM 816 C C . VAL A 1 102 ? 21.598 -0.240 -15.583 1.00 77.88 102 VAL A C 1
ATOM 818 O O . VAL A 1 102 ? 21.110 -0.425 -14.465 1.00 77.88 102 VAL A O 1
ATOM 821 N N . GLN A 1 103 ? 20.829 -0.123 -16.667 1.00 75.56 103 GLN A N 1
ATOM 822 C CA . GLN A 1 103 ? 19.372 -0.227 -16.588 1.00 75.56 103 GLN A CA 1
ATOM 823 C C . GLN A 1 103 ? 18.871 -1.626 -16.289 1.00 75.56 103 GLN A C 1
ATOM 825 O O . GLN A 1 103 ? 17.934 -1.789 -15.502 1.00 75.56 103 GLN A O 1
ATOM 830 N N . TRP A 1 104 ? 19.504 -2.633 -16.871 1.00 78.06 104 TRP A N 1
ATOM 831 C CA . TRP A 1 104 ? 19.219 -4.016 -16.549 1.00 78.06 104 TRP A CA 1
ATOM 832 C C . TRP A 1 104 ? 19.525 -4.305 -15.078 1.00 78.06 104 TRP A C 1
ATOM 834 O O . TRP A 1 104 ? 18.668 -4.844 -14.382 1.00 78.06 104 TRP A O 1
ATOM 844 N N . ALA A 1 105 ? 20.681 -3.865 -14.569 1.00 78.69 105 ALA A N 1
ATOM 845 C CA . ALA A 1 105 ? 21.066 -4.053 -13.173 1.00 78.69 105 ALA A CA 1
ATOM 846 C C . ALA A 1 105 ? 20.068 -3.387 -12.211 1.00 78.69 105 ALA A C 1
ATOM 848 O O . ALA A 1 105 ? 19.630 -4.015 -11.245 1.00 78.69 105 ALA A O 1
ATOM 849 N N . LYS A 1 106 ? 19.631 -2.155 -12.509 1.00 73.94 106 LYS A N 1
ATOM 850 C CA . LYS A 1 106 ? 18.585 -1.459 -11.741 1.00 73.94 106 LYS A CA 1
ATOM 851 C C . LYS A 1 106 ? 17.249 -2.189 -11.797 1.00 73.94 106 LYS A C 1
ATOM 853 O O . LYS A 1 106 ? 16.665 -2.447 -10.753 1.00 73.94 106 LYS A O 1
ATOM 858 N N . SER A 1 107 ? 16.793 -2.566 -12.989 1.00 73.00 107 SER A N 1
ATOM 859 C CA . SER A 1 107 ? 15.521 -3.277 -13.172 1.00 73.00 107 SER A CA 1
ATOM 860 C C . SER A 1 107 ? 15.530 -4.633 -12.467 1.00 73.00 107 SER A C 1
ATOM 862 O O . SER A 1 107 ? 14.545 -5.007 -11.841 1.00 73.00 107 SER A O 1
ATOM 864 N N . LYS A 1 108 ? 16.663 -5.344 -12.497 1.00 77.44 108 LYS A N 1
ATOM 865 C CA . LYS A 1 108 ? 16.880 -6.602 -11.777 1.00 77.44 108 LYS A CA 1
ATOM 866 C C . LYS A 1 108 ? 16.892 -6.398 -10.265 1.00 77.44 108 LYS A C 1
ATOM 868 O O . LYS A 1 108 ? 16.288 -7.194 -9.553 1.00 77.44 108 LYS A O 1
ATOM 873 N N . ALA A 1 109 ? 17.551 -5.351 -9.767 1.00 74.50 109 ALA A N 1
ATOM 874 C CA . ALA A 1 109 ? 17.522 -4.997 -8.350 1.00 74.50 109 ALA A CA 1
ATOM 875 C C . ALA A 1 109 ? 16.093 -4.662 -7.898 1.00 74.50 109 ALA A C 1
ATOM 877 O O . ALA A 1 109 ? 15.624 -5.235 -6.923 1.00 74.50 109 ALA A O 1
ATOM 878 N N . SER A 1 110 ? 15.363 -3.841 -8.656 1.00 73.12 110 SER A N 1
ATOM 879 C CA . SER A 1 110 ? 13.951 -3.541 -8.398 1.00 73.12 110 SER A CA 1
ATOM 880 C C . SER A 1 110 ? 13.071 -4.788 -8.453 1.00 73.12 110 SER A C 1
ATOM 882 O O . SER A 1 110 ? 12.227 -4.964 -7.584 1.00 73.12 110 SER A O 1
ATOM 884 N N . ALA A 1 111 ? 13.284 -5.688 -9.416 1.00 73.00 111 ALA A N 1
ATOM 885 C CA . ALA A 1 111 ? 12.555 -6.952 -9.494 1.00 73.00 111 ALA A CA 1
ATOM 886 C C . ALA A 1 111 ? 12.844 -7.863 -8.288 1.00 73.00 111 ALA A C 1
ATOM 888 O O . ALA A 1 111 ? 11.931 -8.503 -7.774 1.00 73.00 111 ALA A O 1
ATOM 889 N N . ARG A 1 112 ? 14.093 -7.893 -7.799 1.00 73.56 112 ARG A N 1
ATOM 890 C CA . ARG A 1 112 ? 14.466 -8.609 -6.567 1.00 73.56 112 ARG A CA 1
ATOM 891 C C . ARG A 1 112 ? 13.805 -7.988 -5.334 1.00 73.56 112 ARG A C 1
ATOM 893 O O . ARG A 1 112 ? 13.241 -8.716 -4.526 1.00 73.56 112 ARG A O 1
ATOM 900 N N . SER A 1 113 ? 13.834 -6.662 -5.213 1.00 75.94 113 SER A N 1
ATOM 901 C CA . SER A 1 113 ? 13.210 -5.931 -4.102 1.00 75.94 113 SER A CA 1
ATOM 902 C C . SER A 1 113 ? 11.684 -5.990 -4.127 1.00 75.94 113 SER A C 1
ATOM 904 O O . SER A 1 113 ? 11.059 -5.923 -3.075 1.00 75.94 113 SER A O 1
ATOM 906 N N . TRP A 1 114 ? 11.071 -6.188 -5.295 1.00 81.62 114 TRP A N 1
ATOM 907 C CA . TRP A 1 114 ? 9.618 -6.230 -5.428 1.00 81.62 114 TRP A CA 1
ATOM 908 C C . TRP A 1 114 ? 8.966 -7.318 -4.567 1.00 81.62 114 TRP A C 1
ATOM 910 O O . TRP A 1 114 ? 7.887 -7.101 -4.019 1.00 81.62 114 TRP A O 1
ATOM 920 N N . TYR A 1 115 ? 9.630 -8.464 -4.385 1.00 84.94 115 TYR A N 1
ATOM 921 C CA . TYR A 1 115 ? 9.153 -9.495 -3.462 1.00 84.94 115 TYR A CA 1
ATOM 922 C C . TYR A 1 115 ? 9.060 -8.970 -2.021 1.00 84.94 115 TYR A C 1
ATOM 924 O O . TYR A 1 115 ? 8.040 -9.159 -1.353 1.00 84.94 115 TYR A O 1
ATOM 932 N N . ASP A 1 116 ? 10.103 -8.281 -1.549 1.00 86.81 116 ASP A N 1
ATOM 933 C CA . ASP A 1 116 ? 10.122 -7.683 -0.214 1.00 86.81 116 ASP A CA 1
ATOM 934 C C . ASP A 1 116 ? 9.087 -6.567 -0.072 1.00 86.81 116 ASP A C 1
ATOM 936 O O . ASP A 1 116 ? 8.426 -6.491 0.963 1.00 86.81 116 ASP A O 1
ATOM 940 N N . ASP A 1 117 ? 8.880 -5.765 -1.116 1.00 89.69 117 ASP A N 1
ATOM 941 C CA . ASP A 1 117 ? 7.866 -4.709 -1.132 1.00 89.69 117 ASP A CA 1
ATOM 942 C C . ASP A 1 117 ? 6.447 -5.287 -1.036 1.00 89.69 117 ASP A C 1
ATOM 944 O O . ASP A 1 117 ? 5.632 -4.819 -0.239 1.00 89.69 117 ASP A O 1
ATOM 948 N N . VAL A 1 118 ? 6.142 -6.345 -1.798 1.00 91.38 118 VAL A N 1
ATOM 949 C CA . VAL A 1 118 ? 4.848 -7.045 -1.721 1.00 91.38 118 VAL A CA 1
ATOM 950 C C . VAL A 1 118 ? 4.663 -7.673 -0.339 1.00 91.38 118 VAL A C 1
ATOM 952 O O . VAL A 1 118 ? 3.584 -7.567 0.251 1.00 91.38 118 VAL A O 1
ATOM 955 N N . ARG A 1 119 ? 5.716 -8.286 0.213 1.00 92.56 119 ARG A N 1
ATOM 956 C CA . ARG A 1 119 ? 5.699 -8.871 1.560 1.00 92.56 119 ARG A CA 1
ATOM 957 C C . ARG A 1 119 ? 5.445 -7.813 2.631 1.00 92.56 119 ARG A C 1
ATOM 959 O O . ARG A 1 119 ? 4.619 -8.035 3.518 1.00 92.56 119 ARG A O 1
ATOM 966 N N . LEU A 1 120 ? 6.120 -6.669 2.543 1.00 94.12 120 LEU A N 1
ATOM 967 C CA . LEU A 1 120 ? 5.949 -5.550 3.463 1.00 94.12 120 LEU A CA 1
ATOM 968 C C . LEU A 1 120 ? 4.539 -4.968 3.361 1.00 94.12 120 LEU A C 1
ATOM 970 O O . LEU A 1 120 ? 3.890 -4.792 4.387 1.00 94.12 120 LEU A O 1
ATOM 974 N N . LEU A 1 121 ? 4.034 -4.752 2.146 1.00 94.50 121 LEU A N 1
ATOM 975 C CA . LEU A 1 121 ? 2.690 -4.229 1.910 1.00 94.50 121 LEU A CA 1
ATOM 976 C C . LEU A 1 121 ? 1.609 -5.121 2.536 1.00 94.50 121 LEU A C 1
ATOM 978 O O . LEU A 1 121 ? 0.715 -4.625 3.223 1.00 94.50 121 LEU A O 1
ATOM 982 N N . VAL A 1 122 ? 1.689 -6.440 2.335 1.00 96.06 122 VAL A N 1
ATOM 983 C CA . VAL A 1 122 ? 0.737 -7.391 2.936 1.00 96.06 122 VAL A CA 1
ATOM 984 C C . VAL A 1 122 ? 0.820 -7.364 4.466 1.00 96.06 122 VAL A C 1
ATOM 986 O O . VAL A 1 122 ? -0.211 -7.407 5.145 1.00 96.06 122 VAL A O 1
ATOM 989 N N . GLU A 1 123 ? 2.023 -7.240 5.025 1.00 97.12 123 GLU A N 1
ATOM 990 C CA . GLU A 1 123 ? 2.215 -7.117 6.471 1.00 97.12 123 GLU A CA 1
ATOM 991 C C . GLU A 1 123 ? 1.688 -5.780 7.021 1.00 97.12 123 GLU A C 1
ATOM 993 O O . GLU A 1 123 ? 1.076 -5.757 8.090 1.00 97.12 123 GLU A O 1
ATOM 998 N N . GLU A 1 124 ? 1.847 -4.669 6.304 1.00 97.19 124 GLU A N 1
ATOM 999 C CA . GLU A 1 124 ? 1.267 -3.376 6.679 1.00 97.19 124 GLU A CA 1
ATOM 1000 C C . GLU A 1 124 ? -0.261 -3.419 6.681 1.00 97.19 124 GLU A C 1
ATOM 1002 O O . GLU A 1 124 ? -0.882 -2.985 7.654 1.00 97.19 124 GLU A O 1
ATOM 1007 N N . MET A 1 125 ? -0.873 -4.027 5.659 1.00 96.88 125 MET A N 1
ATOM 1008 C CA . MET A 1 125 ? -2.320 -4.264 5.624 1.00 96.88 125 MET A CA 1
ATOM 1009 C C . MET A 1 125 ? -2.778 -5.042 6.866 1.00 96.88 125 MET A C 1
ATOM 1011 O O . MET A 1 125 ? -3.700 -4.630 7.575 1.00 96.88 125 MET A O 1
ATOM 1015 N N . ARG A 1 126 ? -2.076 -6.132 7.202 1.00 96.19 126 ARG A N 1
ATOM 1016 C CA . ARG A 1 126 ? -2.362 -6.923 8.407 1.00 96.19 126 ARG A CA 1
ATOM 1017 C C . ARG A 1 126 ? -2.225 -6.089 9.687 1.00 96.19 126 ARG A C 1
ATOM 1019 O O . ARG A 1 126 ? -3.061 -6.203 10.586 1.00 96.19 126 ARG A O 1
ATOM 1026 N N . ARG A 1 127 ? -1.188 -5.251 9.793 1.00 97.50 127 ARG A N 1
ATOM 1027 C CA . ARG A 1 127 ? -0.949 -4.390 10.964 1.00 97.50 127 ARG A CA 1
ATOM 1028 C C . ARG A 1 127 ? -2.028 -3.334 11.136 1.00 97.50 127 ARG A C 1
ATOM 1030 O O . ARG A 1 127 ? -2.456 -3.123 12.266 1.00 97.50 127 ARG A O 1
ATOM 1037 N N . VAL A 1 128 ? -2.487 -2.701 10.059 1.00 96.94 128 VAL A N 1
ATOM 1038 C CA . VAL A 1 128 ? -3.560 -1.700 10.139 1.00 96.94 128 VAL A CA 1
ATOM 1039 C C . VAL A 1 128 ? -4.870 -2.344 10.597 1.00 96.94 128 VAL A C 1
ATOM 1041 O O . VAL A 1 128 ? -5.516 -1.821 11.505 1.00 96.94 128 VAL A O 1
ATOM 1044 N N . GLU A 1 129 ? -5.230 -3.509 10.051 1.00 96.19 129 GLU A N 1
ATOM 1045 C CA . GLU A 1 129 ? -6.400 -4.269 10.514 1.00 96.19 129 GLU A CA 1
ATOM 1046 C C . GLU A 1 129 ? -6.292 -4.629 12.003 1.00 96.19 129 GLU A C 1
ATOM 1048 O O . GLU A 1 129 ? -7.238 -4.424 12.768 1.00 96.19 129 GLU A O 1
ATOM 1053 N N . ALA A 1 130 ? -5.131 -5.138 12.430 1.00 97.62 130 ALA A N 1
ATOM 1054 C CA . ALA A 1 130 ? -4.882 -5.503 13.822 1.00 97.62 130 ALA A CA 1
ATOM 1055 C C . ALA A 1 130 ? -4.926 -4.287 14.759 1.00 97.62 130 ALA A C 1
ATOM 1057 O O . ALA A 1 130 ? -5.509 -4.366 15.839 1.00 97.62 130 ALA A O 1
ATOM 1058 N N . ALA A 1 131 ? -4.360 -3.152 14.340 1.00 97.62 131 ALA A N 1
ATOM 1059 C CA . ALA A 1 131 ? -4.370 -1.917 15.113 1.00 97.62 131 ALA A CA 1
ATOM 1060 C C . ALA A 1 131 ? -5.799 -1.412 15.344 1.00 97.62 131 ALA A C 1
ATOM 1062 O O . ALA A 1 131 ? -6.152 -1.089 16.475 1.00 97.62 131 ALA A O 1
ATOM 1063 N N . MET A 1 132 ? -6.651 -1.408 14.316 1.00 97.56 132 MET A N 1
ATOM 1064 C CA . MET A 1 132 ? -8.049 -0.982 14.461 1.00 97.56 132 MET A CA 1
ATOM 1065 C C . MET A 1 132 ? -8.843 -1.897 15.396 1.00 97.56 132 MET A C 1
ATOM 1067 O O . MET A 1 132 ? -9.571 -1.413 16.263 1.00 97.56 132 MET A O 1
ATOM 1071 N N . ARG A 1 133 ? -8.658 -3.221 15.290 1.00 97.94 133 ARG A N 1
ATOM 1072 C CA . ARG A 1 133 ? -9.272 -4.181 16.227 1.00 97.94 133 ARG A CA 1
ATOM 1073 C C . ARG A 1 133 ? -8.796 -3.947 17.659 1.00 97.94 133 ARG A C 1
ATOM 1075 O O . ARG A 1 133 ? -9.613 -3.905 18.575 1.00 97.94 133 ARG A O 1
ATOM 1082 N N . HIS A 1 134 ? -7.502 -3.702 17.841 1.00 98.19 134 HIS A N 1
ATOM 1083 C CA . HIS A 1 134 ? -6.942 -3.389 19.149 1.00 98.19 134 HIS A CA 1
ATOM 1084 C C . HIS A 1 134 ? -7.514 -2.088 19.736 1.00 98.19 134 HIS A C 1
ATOM 1086 O O . HIS A 1 134 ? -7.871 -2.040 20.911 1.00 98.19 134 HIS A O 1
ATOM 1092 N N . ILE A 1 135 ? -7.667 -1.034 18.928 1.00 98.19 135 ILE A N 1
ATOM 1093 C CA . ILE A 1 135 ? -8.290 0.225 19.367 1.00 98.19 135 ILE A CA 1
ATOM 1094 C C . ILE A 1 135 ? -9.761 -0.008 19.754 1.00 98.19 135 ILE A C 1
ATOM 1096 O O . ILE A 1 135 ? -10.215 0.521 20.772 1.00 98.19 135 ILE A O 1
ATOM 1100 N N . ALA A 1 136 ? -10.499 -0.835 19.005 1.00 98.12 136 ALA A N 1
ATOM 1101 C CA . ALA A 1 136 ? -11.875 -1.202 19.343 1.00 98.12 136 ALA A CA 1
ATOM 1102 C C . ALA A 1 136 ? -11.975 -1.929 20.699 1.00 98.12 136 ALA A C 1
ATOM 1104 O O . ALA A 1 136 ? -12.838 -1.614 21.526 1.00 98.12 136 ALA A O 1
ATOM 1105 N N . GLU A 1 137 ? -11.060 -2.861 20.968 1.00 97.56 137 GLU A N 1
ATOM 1106 C CA . GLU A 1 137 ? -10.954 -3.541 22.262 1.00 97.56 137 GLU A CA 1
ATOM 1107 C C . GLU A 1 137 ? -10.633 -2.558 23.392 1.00 97.56 137 GLU A C 1
ATOM 1109 O O . GLU A 1 137 ? -11.279 -2.593 24.441 1.00 97.56 137 GLU A O 1
ATOM 1114 N N . GLN A 1 138 ? -9.699 -1.627 23.174 1.00 97.62 138 GLN A N 1
ATOM 1115 C CA . GLN A 1 138 ? -9.387 -0.593 24.162 1.00 97.62 138 GLN A CA 1
ATOM 1116 C C . GLN A 1 138 ? -10.602 0.283 24.483 1.00 97.62 138 GLN A C 1
ATOM 1118 O O . GLN A 1 138 ? -10.823 0.625 25.645 1.00 97.62 138 GLN A O 1
ATOM 1123 N N . TRP A 1 139 ? -11.405 0.656 23.483 1.00 97.69 139 TRP A N 1
ATOM 1124 C CA . TRP A 1 139 ? -12.655 1.379 23.721 1.00 97.69 139 TRP A CA 1
ATOM 1125 C C . TRP A 1 139 ? -13.641 0.551 24.539 1.00 97.69 139 TRP A C 1
ATOM 1127 O O . TRP A 1 139 ? -14.191 1.057 25.513 1.00 97.69 139 TRP A O 1
ATOM 1137 N N . THR A 1 140 ? -13.792 -0.731 24.218 1.00 95.94 140 THR A N 1
ATOM 1138 C CA . THR A 1 140 ? -14.649 -1.659 24.969 1.00 95.94 140 THR A CA 1
ATOM 1139 C C . THR A 1 140 ? -14.235 -1.743 26.441 1.00 95.94 140 THR A C 1
ATOM 1141 O O . THR A 1 140 ? -15.075 -1.631 27.329 1.00 95.94 140 THR A O 1
ATOM 1144 N N . GLN A 1 141 ? -12.934 -1.842 26.721 1.00 94.69 141 GLN A N 1
ATOM 1145 C CA . GLN A 1 141 ? -12.404 -1.839 28.089 1.00 94.69 141 GLN A CA 1
ATOM 1146 C C . GLN A 1 141 ? -12.645 -0.500 28.802 1.00 94.69 141 GLN A C 1
ATOM 1148 O O . GLN A 1 141 ? -12.963 -0.467 29.991 1.00 94.69 141 GLN A O 1
ATOM 1153 N N . LYS A 1 142 ? -12.547 0.625 28.079 1.00 93.94 142 LYS A N 1
ATOM 1154 C CA . LYS A 1 142 ? -12.797 1.967 28.628 1.00 93.94 142 LYS A CA 1
ATOM 1155 C C . LYS A 1 142 ? -14.238 2.178 29.093 1.00 93.94 142 LYS A C 1
ATOM 1157 O O . LYS A 1 142 ? -14.445 3.033 29.956 1.00 93.94 142 LYS A O 1
ATOM 1162 N N . ALA A 1 143 ? -15.203 1.400 28.595 1.00 92.75 143 ALA A N 1
ATOM 1163 C CA . ALA A 1 143 ? -16.610 1.501 28.989 1.00 92.75 143 ALA A CA 1
ATOM 1164 C C . ALA A 1 143 ? -16.824 1.327 30.505 1.00 92.75 143 ALA A C 1
ATOM 1166 O O . ALA A 1 143 ? -17.722 1.947 31.069 1.00 92.75 143 ALA A O 1
ATOM 1167 N N . THR A 1 144 ? -15.982 0.534 31.178 1.00 89.44 144 THR A N 1
ATOM 1168 C CA . THR A 1 144 ? -16.145 0.188 32.600 1.00 89.44 144 THR A CA 1
ATOM 1169 C C . THR A 1 144 ? -15.092 0.806 33.524 1.00 89.44 144 THR A C 1
ATOM 1171 O O . THR A 1 144 ? -15.150 0.601 34.734 1.00 89.44 144 THR A O 1
ATOM 1174 N N . LEU A 1 145 ? -14.135 1.588 33.005 1.00 89.00 145 LEU A N 1
ATOM 1175 C CA . LEU A 1 145 ? -13.011 2.104 33.807 1.00 89.00 145 LEU A CA 1
ATOM 1176 C C . LEU A 1 145 ? -13.430 3.094 34.907 1.00 89.00 145 LEU A C 1
ATOM 1178 O O . LEU A 1 145 ? -12.755 3.199 35.929 1.00 89.00 145 LEU A O 1
ATOM 1182 N N . ARG A 1 146 ? -14.528 3.840 34.723 1.00 86.31 146 ARG A N 1
ATOM 1183 C CA . ARG A 1 146 ? -15.032 4.804 35.721 1.00 86.31 146 ARG A CA 1
ATOM 1184 C C . ARG A 1 146 ? -16.174 4.212 36.549 1.00 86.31 146 ARG A C 1
ATOM 1186 O O . ARG A 1 146 ? -17.325 4.629 36.439 1.00 86.31 146 ARG A O 1
ATOM 1193 N N . ALA A 1 147 ? -15.829 3.281 37.435 1.00 82.25 147 ALA A N 1
ATOM 1194 C CA . ALA A 1 147 ? -16.785 2.617 38.326 1.00 82.25 147 ALA A CA 1
ATOM 1195 C C . ALA A 1 147 ? -17.462 3.558 39.349 1.00 82.25 147 ALA A C 1
ATOM 1197 O O . ALA A 1 147 ? -18.565 3.273 39.797 1.00 82.25 147 ALA A O 1
ATOM 1198 N N . ASN A 1 148 ? -16.855 4.707 39.672 1.00 88.88 148 ASN A N 1
ATOM 1199 C CA . ASN A 1 148 ? -17.368 5.650 40.682 1.00 88.88 148 ASN A CA 1
ATOM 1200 C C . ASN A 1 148 ? -18.287 6.754 40.110 1.00 88.88 148 ASN A C 1
ATOM 1202 O O . ASN A 1 148 ? -18.584 7.729 40.797 1.00 88.88 148 ASN A O 1
ATOM 1206 N N . ALA A 1 149 ? -18.682 6.663 38.837 1.00 88.12 149 ALA A N 1
ATOM 1207 C CA . ALA A 1 149 ? -19.567 7.637 38.197 1.00 88.12 149 ALA A CA 1
ATOM 1208 C C . ALA A 1 149 ? -21.048 7.405 38.557 1.00 88.12 149 ALA A C 1
ATOM 1210 O O . ALA A 1 149 ? -21.452 6.296 38.895 1.00 88.12 149 ALA A O 1
ATOM 1211 N N . THR A 1 150 ? -21.874 8.450 38.448 1.00 93.50 150 THR A N 1
ATOM 1212 C CA . THR A 1 150 ? -23.335 8.323 38.578 1.00 93.50 150 THR A CA 1
ATOM 1213 C C . THR A 1 150 ? -23.899 7.425 37.475 1.00 93.50 150 THR A C 1
ATOM 1215 O O . THR A 1 150 ? -23.347 7.381 36.377 1.00 93.50 150 THR A O 1
ATOM 1218 N N . ALA A 1 151 ? -25.019 6.741 37.731 1.00 89.69 151 ALA A N 1
ATOM 1219 C CA . ALA A 1 151 ? -25.594 5.769 36.793 1.00 89.69 151 ALA A CA 1
ATOM 1220 C C . ALA A 1 151 ? -25.809 6.338 35.374 1.00 89.69 151 ALA A C 1
ATOM 1222 O O . ALA A 1 151 ? -25.382 5.728 34.398 1.00 89.69 151 ALA A O 1
ATOM 1223 N N . GLY A 1 152 ? -26.369 7.549 35.253 1.00 91.62 152 GLY A N 1
ATOM 1224 C CA . GLY A 1 152 ? -26.558 8.192 33.944 1.00 91.62 152 GLY A CA 1
ATOM 1225 C C . GLY A 1 152 ? -25.243 8.550 33.236 1.00 91.62 152 GLY A C 1
ATOM 1226 O O . GLY A 1 152 ? -25.148 8.469 32.013 1.00 91.62 152 GLY A O 1
ATOM 1227 N N . LEU A 1 153 ? -24.191 8.896 33.987 1.00 92.44 153 LEU A N 1
ATOM 1228 C CA . LEU A 1 153 ? -22.864 9.128 33.412 1.00 92.44 153 LEU A CA 1
ATOM 1229 C C . LEU A 1 153 ? -22.200 7.810 32.988 1.00 92.44 153 LEU A C 1
ATOM 1231 O O . LEU A 1 153 ? -21.546 7.780 31.949 1.00 92.44 153 LEU A O 1
ATOM 1235 N N . GLN A 1 154 ? -22.376 6.726 33.749 1.00 93.56 154 GLN A N 1
ATOM 1236 C CA . GLN A 1 154 ? -21.895 5.395 33.362 1.00 93.56 154 GLN A CA 1
ATOM 1237 C C . GLN A 1 154 ? -22.546 4.919 32.065 1.00 93.56 154 GLN A C 1
ATOM 1239 O O . GLN A 1 154 ? -21.839 4.476 31.164 1.00 93.56 154 GLN A O 1
ATOM 1244 N N . GLU A 1 155 ? -23.863 5.081 31.939 1.00 93.94 155 GLU A N 1
ATOM 1245 C CA . GLU A 1 155 ? -24.595 4.762 30.713 1.00 93.94 155 GLU A CA 1
ATOM 1246 C C . GLU A 1 155 ? -24.063 5.567 29.519 1.00 93.94 155 GLU A C 1
ATOM 1248 O O . GLU A 1 155 ? -23.744 4.994 28.476 1.00 93.94 155 GLU A O 1
ATOM 1253 N N . GLY A 1 156 ? -23.873 6.881 29.682 1.00 94.94 156 GLY A N 1
ATOM 1254 C CA . GLY A 1 156 ? -23.318 7.739 28.633 1.00 94.94 156 GLY A CA 1
ATOM 1255 C C . GLY A 1 156 ? -21.885 7.368 28.229 1.00 94.94 156 GLY A C 1
ATOM 1256 O O . GLY A 1 156 ? -21.570 7.332 27.038 1.00 94.94 156 GLY A O 1
ATOM 1257 N N . LEU A 1 157 ? -21.018 7.057 29.200 1.00 94.12 157 LEU A N 1
ATOM 1258 C CA . LEU A 1 157 ? -19.642 6.616 28.949 1.00 94.12 157 LEU A CA 1
ATOM 1259 C C . LEU A 1 157 ? -19.606 5.273 28.218 1.00 94.12 157 LEU A C 1
ATOM 1261 O O . LEU A 1 157 ? -18.859 5.137 27.250 1.00 94.12 157 LEU A O 1
ATOM 1265 N N . ALA A 1 158 ? -20.433 4.316 28.640 1.00 94.94 158 ALA A N 1
ATOM 1266 C CA . ALA A 1 158 ? -20.556 3.023 27.985 1.00 94.94 158 ALA A CA 1
ATOM 1267 C C . ALA A 1 158 ? -21.068 3.186 26.548 1.00 94.94 158 ALA A C 1
ATOM 1269 O O . ALA A 1 158 ? -20.436 2.701 25.613 1.00 94.94 158 ALA A O 1
ATOM 1270 N N . ALA A 1 159 ? -22.150 3.943 26.345 1.00 96.38 159 ALA A N 1
ATOM 1271 C CA . ALA A 1 159 ? -22.706 4.200 25.019 1.00 96.38 159 ALA A CA 1
ATOM 1272 C C . ALA A 1 159 ? -21.692 4.876 24.080 1.00 96.38 159 ALA A C 1
ATOM 1274 O O . ALA A 1 159 ? -21.598 4.521 22.904 1.00 96.38 159 ALA A O 1
ATOM 1275 N N . TYR A 1 160 ? -20.910 5.834 24.588 1.00 96.25 160 TYR A N 1
ATOM 1276 C CA . TYR A 1 160 ? -19.851 6.490 23.821 1.00 96.25 160 TYR A CA 1
ATOM 1277 C C . TYR A 1 160 ? -18.719 5.520 23.465 1.00 96.25 160 TYR A C 1
ATOM 1279 O O . TYR A 1 160 ? -18.329 5.429 22.302 1.00 96.25 160 TYR A O 1
ATOM 1287 N N . ALA A 1 161 ? -18.226 4.767 24.447 1.00 97.25 161 ALA A N 1
ATOM 1288 C CA . ALA A 1 161 ? -17.169 3.782 24.265 1.00 97.25 161 ALA A CA 1
ATOM 1289 C C . ALA A 1 161 ? -17.562 2.692 23.254 1.00 97.25 161 ALA A C 1
ATOM 1291 O O . ALA A 1 161 ? -16.819 2.439 22.308 1.00 97.25 161 ALA A O 1
ATOM 1292 N N . PHE A 1 162 ? -18.757 2.109 23.385 1.00 97.81 162 PHE A N 1
ATOM 1293 C CA . PHE A 1 162 ? -19.251 1.095 22.452 1.00 97.81 162 PHE A CA 1
ATOM 1294 C C . PHE A 1 162 ? -19.463 1.643 21.041 1.00 97.81 162 PHE A C 1
ATOM 1296 O O . PHE A 1 162 ? -19.172 0.947 20.072 1.00 97.81 162 PHE A O 1
ATOM 1303 N N . ARG A 1 163 ? -19.901 2.900 20.896 1.00 98.12 163 ARG A N 1
ATOM 1304 C CA . ARG A 1 163 ? -20.007 3.543 19.578 1.00 98.12 163 ARG A CA 1
ATOM 1305 C C . ARG A 1 163 ? -18.648 3.648 18.884 1.00 98.12 163 ARG A C 1
ATOM 1307 O O . ARG A 1 163 ? -18.565 3.386 17.688 1.00 98.12 163 ARG A O 1
ATOM 1314 N N . HIS A 1 164 ? -17.600 4.025 19.617 1.00 98.00 164 HIS A N 1
ATOM 1315 C CA . HIS A 1 164 ? -16.237 4.084 19.076 1.00 98.00 164 HIS A CA 1
ATOM 1316 C C . HIS A 1 164 ? -15.682 2.697 18.767 1.00 98.00 164 HIS A C 1
ATOM 1318 O O . HIS A 1 164 ? -15.122 2.502 17.693 1.00 98.00 164 HIS A O 1
ATOM 1324 N N . ALA A 1 165 ? -15.902 1.718 19.647 1.00 98.12 165 ALA A N 1
ATOM 1325 C CA . ALA A 1 165 ? -15.514 0.334 19.389 1.00 98.12 165 ALA A CA 1
ATOM 1326 C C . ALA A 1 165 ? -16.151 -0.212 18.099 1.00 98.12 165 ALA A C 1
ATOM 1328 O O . ALA A 1 165 ? -15.472 -0.815 17.266 1.00 98.12 165 ALA A O 1
ATOM 1329 N N . ASP A 1 166 ? -17.441 0.052 17.896 1.00 98.19 166 ASP A N 1
ATOM 1330 C CA . ASP A 1 166 ? -18.159 -0.352 16.689 1.00 98.19 166 ASP A CA 1
ATOM 1331 C C . ASP A 1 166 ? -17.663 0.392 15.435 1.00 98.19 166 ASP A C 1
ATOM 1333 O O . ASP A 1 166 ? -17.481 -0.218 14.383 1.00 98.19 166 ASP A O 1
ATOM 1337 N N . MET A 1 167 ? -17.368 1.692 15.537 1.00 97.88 167 MET A N 1
ATOM 1338 C CA . MET A 1 167 ? -16.794 2.469 14.431 1.00 97.88 167 MET A CA 1
ATOM 1339 C C . MET A 1 167 ? -15.442 1.905 13.968 1.00 97.88 167 MET A C 1
ATOM 1341 O O . MET A 1 167 ? -15.254 1.671 12.774 1.00 97.88 167 MET A O 1
ATOM 1345 N N . GLU A 1 168 ? -14.527 1.643 14.901 1.00 97.69 168 GLU A N 1
ATOM 1346 C CA . GLU A 1 168 ? -13.206 1.073 14.605 1.00 97.69 168 GLU A CA 1
ATOM 1347 C C . GLU A 1 168 ? -13.315 -0.348 14.036 1.00 97.69 168 GLU A C 1
ATOM 1349 O O . GLU A 1 168 ? -12.651 -0.695 13.058 1.00 97.69 168 GLU A O 1
ATOM 1354 N N . THR A 1 169 ? -14.238 -1.156 14.566 1.00 97.88 169 THR A N 1
ATOM 1355 C CA . THR A 1 169 ? -14.526 -2.496 14.031 1.00 97.88 169 THR A CA 1
ATOM 1356 C C . THR A 1 169 ? -15.038 -2.426 12.591 1.00 97.88 169 THR A C 1
ATOM 1358 O O . THR A 1 169 ? -14.614 -3.205 11.732 1.00 97.88 169 THR A O 1
ATOM 1361 N N . ARG A 1 170 ? -15.924 -1.468 12.289 1.00 97.88 170 ARG A N 1
ATOM 1362 C CA . ARG A 1 170 ? -16.422 -1.232 10.928 1.00 97.88 170 ARG A CA 1
ATOM 1363 C C . ARG A 1 170 ? -15.310 -0.797 9.975 1.00 97.88 170 ARG A C 1
ATOM 1365 O O . ARG A 1 170 ? -15.291 -1.267 8.838 1.00 97.88 170 ARG A O 1
ATOM 1372 N N . LEU A 1 171 ? -14.375 0.045 10.421 1.00 96.00 171 LEU A N 1
ATOM 1373 C CA . LEU A 1 171 ? -13.203 0.420 9.625 1.00 96.00 171 LEU A CA 1
ATOM 1374 C C . LEU A 1 171 ? -12.304 -0.787 9.344 1.00 96.00 171 LEU A C 1
ATOM 1376 O O . LEU A 1 171 ? -11.981 -1.023 8.182 1.00 96.00 171 LEU A O 1
ATOM 1380 N N . ALA A 1 172 ? -11.984 -1.596 10.359 1.00 97.06 172 ALA A N 1
ATOM 1381 C CA . ALA A 1 172 ? -11.184 -2.810 10.185 1.00 97.06 172 ALA A CA 1
ATOM 1382 C C . ALA A 1 172 ? -11.799 -3.755 9.138 1.00 97.06 172 ALA A C 1
ATOM 1384 O O . ALA A 1 172 ? -11.108 -4.240 8.245 1.00 97.06 172 ALA A O 1
ATOM 1385 N N . ASN A 1 173 ? -13.117 -3.972 9.204 1.00 96.56 173 ASN A N 1
ATOM 1386 C CA . ASN A 1 173 ? -13.829 -4.825 8.250 1.00 96.56 173 ASN A CA 1
ATOM 1387 C C . ASN A 1 173 ? -13.861 -4.226 6.836 1.00 96.56 173 ASN A C 1
ATOM 1389 O O . ASN A 1 173 ? -13.735 -4.960 5.856 1.00 96.56 173 ASN A O 1
ATOM 1393 N N . LYS A 1 174 ? -14.008 -2.900 6.716 1.00 95.69 174 LYS A N 1
ATOM 1394 C CA . LYS A 1 174 ? -13.955 -2.205 5.425 1.00 95.69 174 LYS A CA 1
ATOM 1395 C C . LYS A 1 174 ? -12.586 -2.372 4.766 1.00 95.69 174 LYS A C 1
ATOM 1397 O O . LYS A 1 174 ? -12.535 -2.717 3.588 1.00 95.69 174 LYS A O 1
ATOM 1402 N N . TRP A 1 175 ? -11.502 -2.142 5.507 1.00 93.06 175 TRP A N 1
ATOM 1403 C CA . TRP A 1 175 ? -10.146 -2.282 4.975 1.00 93.06 175 TRP A CA 1
ATOM 1404 C C . TRP A 1 175 ? -9.828 -3.721 4.603 1.00 93.06 175 TRP A C 1
ATOM 1406 O O . TRP A 1 175 ? -9.365 -3.946 3.491 1.00 93.06 175 TRP A O 1
ATOM 1416 N N . ALA A 1 176 ? -10.189 -4.686 5.454 1.00 95.25 176 ALA A N 1
ATOM 1417 C CA . ALA A 1 176 ? -10.054 -6.102 5.130 1.00 95.25 176 ALA A CA 1
ATOM 1418 C C . ALA A 1 176 ? -10.738 -6.429 3.791 1.00 95.25 176 ALA A C 1
ATOM 1420 O O . ALA A 1 176 ? -10.095 -6.941 2.879 1.00 95.25 176 ALA A O 1
ATOM 1421 N N . ALA A 1 177 ? -12.002 -6.024 3.613 1.00 93.75 177 ALA A N 1
ATOM 1422 C CA . ALA A 1 177 ? -12.740 -6.258 2.372 1.00 93.75 177 ALA A CA 1
ATOM 1423 C C . ALA A 1 177 ? -12.098 -5.592 1.141 1.00 93.75 177 ALA A C 1
ATOM 1425 O O . ALA A 1 177 ? -12.086 -6.180 0.060 1.00 93.75 177 ALA A O 1
ATOM 1426 N N . GLN A 1 178 ? -11.561 -4.377 1.284 1.00 92.50 178 GLN A N 1
ATOM 1427 C CA . GLN A 1 178 ? -10.871 -3.685 0.191 1.00 92.50 178 GLN A CA 1
ATOM 1428 C C . GLN A 1 178 ? -9.528 -4.340 -0.153 1.00 92.50 178 GLN A C 1
ATOM 1430 O O . GLN A 1 178 ? -9.161 -4.414 -1.326 1.00 92.50 178 GLN A O 1
ATOM 1435 N N . TRP A 1 179 ? -8.804 -4.825 0.852 1.00 96.38 179 TRP A N 1
ATOM 1436 C CA . TRP A 1 179 ? -7.482 -5.415 0.684 1.00 96.38 179 TRP A CA 1
ATOM 1437 C C . TRP A 1 179 ? -7.504 -6.879 0.269 1.00 96.38 179 TRP A C 1
ATOM 1439 O O . TRP A 1 179 ? -6.504 -7.340 -0.271 1.00 96.38 179 TRP A O 1
ATOM 1449 N N . GLU A 1 180 ? -8.628 -7.589 0.395 1.00 93.62 180 GLU A N 1
ATOM 1450 C CA . GLU A 1 180 ? -8.733 -8.982 -0.060 1.00 93.62 180 GLU A CA 1
ATOM 1451 C C . GLU A 1 180 ? -8.339 -9.178 -1.527 1.00 93.62 180 GLU A C 1
ATOM 1453 O O . GLU A 1 180 ? -7.660 -10.142 -1.872 1.00 93.62 180 GLU A O 1
ATOM 1458 N N . VAL A 1 181 ? -8.713 -8.249 -2.410 1.00 90.88 181 VAL A N 1
ATOM 1459 C CA . VAL A 1 181 ? -8.333 -8.333 -3.831 1.00 90.88 181 VAL A CA 1
ATOM 1460 C C . VAL A 1 181 ? -6.814 -8.227 -4.002 1.00 90.88 181 VAL A C 1
ATOM 1462 O O . VAL A 1 181 ? -6.230 -8.936 -4.820 1.00 90.88 181 VAL A O 1
ATOM 1465 N N . VAL A 1 182 ? -6.169 -7.361 -3.218 1.00 90.19 182 VAL A N 1
ATOM 1466 C CA . VAL A 1 182 ? -4.718 -7.148 -3.276 1.00 90.19 182 VAL A CA 1
ATOM 1467 C C . VAL A 1 182 ? -3.974 -8.330 -2.661 1.00 90.19 182 VAL A C 1
ATOM 1469 O O . VAL A 1 182 ? -3.037 -8.827 -3.277 1.00 90.19 182 VAL A O 1
ATOM 1472 N N . LYS A 1 183 ? -4.424 -8.834 -1.505 1.00 93.06 183 LYS A N 1
ATOM 1473 C CA . LYS A 1 183 ? -3.855 -10.021 -0.850 1.00 93.06 183 LYS A CA 1
ATOM 1474 C C . LYS A 1 183 ? -3.918 -11.245 -1.765 1.00 93.06 183 LYS A C 1
ATOM 1476 O O . LYS A 1 183 ? -2.889 -11.870 -1.986 1.00 93.06 183 LYS A O 1
ATOM 1481 N N . LYS A 1 184 ? -5.063 -11.502 -2.409 1.00 91.44 184 LYS A N 1
ATOM 1482 C CA . LYS A 1 184 ? -5.208 -12.588 -3.399 1.00 91.44 184 LYS A CA 1
ATOM 1483 C C . LYS A 1 184 ? -4.264 -12.455 -4.589 1.00 91.44 184 LYS A C 1
ATOM 1485 O O . LYS A 1 184 ? -3.777 -13.454 -5.104 1.00 91.44 184 LYS A O 1
ATOM 1490 N N . ARG A 1 185 ? -4.000 -11.227 -5.044 1.00 88.31 185 ARG A N 1
ATOM 1491 C CA . ARG A 1 185 ? -3.010 -10.984 -6.103 1.00 88.31 185 ARG A CA 1
ATOM 1492 C C . ARG A 1 185 ? -1.576 -11.203 -5.607 1.00 88.31 185 ARG A C 1
ATOM 1494 O O . ARG A 1 185 ? -0.740 -11.645 -6.386 1.00 88.31 185 ARG A O 1
ATOM 1501 N N . ALA A 1 186 ? -1.300 -10.898 -4.341 1.00 90.44 186 ALA A N 1
ATOM 1502 C CA . ALA A 1 186 ? 0.008 -11.069 -3.714 1.00 90.44 186 ALA A CA 1
ATOM 1503 C C . ALA A 1 186 ? 0.341 -12.533 -3.376 1.00 90.44 186 ALA A C 1
ATOM 1505 O O . ALA A 1 186 ? 1.507 -12.908 -3.427 1.00 90.44 186 ALA A O 1
ATOM 1506 N N . GLU A 1 187 ? -0.654 -13.369 -3.068 1.00 90.56 187 GLU A N 1
ATOM 1507 C CA . GLU A 1 187 ? -0.484 -14.789 -2.716 1.00 90.56 187 GLU A CA 1
ATOM 1508 C C . GLU A 1 187 ? 0.464 -15.577 -3.644 1.00 90.56 187 GLU A C 1
ATOM 1510 O O . GLU A 1 187 ? 1.431 -16.146 -3.133 1.00 90.56 187 GLU A O 1
ATOM 1515 N N . PRO A 1 188 ? 0.271 -15.611 -4.980 1.00 89.56 188 PRO A N 1
ATOM 1516 C CA . PRO A 1 188 ? 1.169 -16.356 -5.865 1.00 89.56 188 PRO A CA 1
ATOM 1517 C C . PRO A 1 188 ? 2.591 -15.780 -5.893 1.00 89.56 188 PRO A C 1
ATOM 1519 O O . PRO A 1 188 ? 3.547 -16.547 -5.982 1.00 89.56 188 PRO A O 1
ATOM 1522 N N . ILE A 1 189 ? 2.743 -14.457 -5.758 1.00 87.69 189 ILE A N 1
ATOM 1523 C CA . ILE A 1 189 ? 4.049 -13.777 -5.717 1.00 87.69 189 ILE A CA 1
ATOM 1524 C C . ILE A 1 189 ? 4.812 -14.197 -4.458 1.00 87.69 189 ILE A C 1
ATOM 1526 O O . ILE A 1 189 ? 5.974 -14.589 -4.529 1.00 87.69 189 ILE A O 1
ATOM 1530 N N . LEU A 1 190 ? 4.136 -14.173 -3.307 1.00 88.69 190 LEU A N 1
ATOM 1531 C CA . LEU A 1 190 ? 4.714 -14.569 -2.022 1.00 88.69 190 LEU A CA 1
ATOM 1532 C C . LEU A 1 190 ? 5.008 -16.073 -1.945 1.00 88.69 190 LEU A C 1
ATOM 1534 O O . LEU A 1 190 ? 5.925 -16.480 -1.238 1.00 88.69 190 LEU A O 1
ATOM 1538 N N . ALA A 1 191 ? 4.269 -16.894 -2.694 1.00 88.69 191 ALA A N 1
ATOM 1539 C CA . ALA A 1 191 ? 4.535 -18.322 -2.850 1.00 88.69 191 ALA A CA 1
ATOM 1540 C C . ALA A 1 191 ? 5.671 -18.635 -3.848 1.00 88.69 191 ALA A C 1
ATOM 1542 O O . ALA A 1 191 ? 5.989 -19.806 -4.050 1.00 88.69 191 ALA A O 1
ATOM 1543 N N . GLY A 1 192 ? 6.260 -17.622 -4.496 1.00 83.38 192 GLY A N 1
ATOM 1544 C CA . GLY A 1 192 ? 7.305 -17.793 -5.510 1.00 83.38 192 GLY A CA 1
ATOM 1545 C C . GLY A 1 192 ? 6.801 -18.323 -6.859 1.00 83.38 192 GLY A C 1
ATOM 1546 O O . GLY A 1 192 ? 7.603 -18.720 -7.699 1.00 83.38 192 GLY A O 1
ATOM 1547 N N . ASN A 1 193 ? 5.486 -18.334 -7.094 1.00 83.06 193 ASN A N 1
ATOM 1548 C CA . ASN A 1 193 ? 4.877 -18.853 -8.317 1.00 83.06 193 ASN A CA 1
ATOM 1549 C C . ASN A 1 193 ? 4.679 -17.741 -9.363 1.00 83.06 193 ASN A C 1
ATOM 1551 O O . ASN A 1 193 ? 3.557 -17.305 -9.634 1.00 83.06 193 ASN A O 1
ATOM 1555 N N . MET A 1 194 ? 5.790 -17.269 -9.935 1.00 72.12 194 MET A N 1
ATOM 1556 C CA . MET A 1 194 ? 5.794 -16.176 -10.919 1.00 72.12 194 MET A CA 1
ATOM 1557 C C . MET A 1 194 ? 5.121 -16.549 -12.247 1.00 72.12 194 MET A C 1
ATOM 1559 O O . MET A 1 194 ? 4.521 -15.683 -12.875 1.00 72.12 194 MET A O 1
ATOM 1563 N N . GLU A 1 195 ? 5.115 -17.827 -12.639 1.00 69.50 1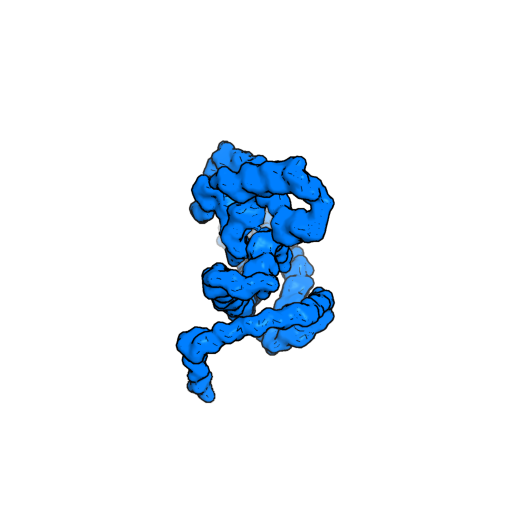95 GLU A N 1
ATOM 1564 C CA . GLU A 1 195 ? 4.465 -18.285 -13.879 1.00 69.50 195 GLU A CA 1
ATOM 1565 C C . GLU A 1 195 ? 2.956 -17.998 -13.883 1.00 69.50 195 GLU A C 1
ATOM 1567 O O . GLU A 1 195 ? 2.388 -17.565 -14.887 1.00 69.50 195 GLU A O 1
ATOM 1572 N N . VAL A 1 196 ? 2.293 -18.182 -12.736 1.00 72.56 196 VAL A N 1
ATOM 1573 C CA . VAL A 1 196 ? 0.863 -17.873 -12.578 1.00 72.56 196 VAL A CA 1
ATOM 1574 C C . VAL A 1 196 ? 0.607 -16.366 -12.644 1.00 72.56 196 VAL A C 1
ATOM 1576 O O . VAL A 1 196 ? -0.412 -15.939 -13.189 1.00 72.56 196 VAL A O 1
ATOM 1579 N N . VAL A 1 197 ? 1.531 -15.559 -12.118 1.00 67.62 197 VAL A N 1
ATOM 1580 C CA . VAL A 1 197 ? 1.449 -14.091 -12.147 1.00 67.62 197 VAL A CA 1
ATOM 1581 C C . VAL A 1 197 ? 1.585 -13.585 -13.582 1.00 67.62 197 VAL A C 1
ATOM 1583 O O . VAL A 1 197 ? 0.733 -12.832 -14.052 1.00 67.62 197 VAL A O 1
ATOM 1586 N N . GLU A 1 198 ? 2.596 -14.059 -14.308 1.00 66.75 198 GLU A N 1
ATOM 1587 C CA . GLU A 1 198 ? 2.845 -13.697 -15.706 1.00 66.75 198 GLU A CA 1
ATOM 1588 C C . GLU A 1 198 ? 1.689 -14.123 -16.625 1.00 66.75 198 GLU A C 1
ATOM 1590 O O . GLU A 1 198 ? 1.231 -13.340 -17.465 1.00 66.75 198 GLU A O 1
ATOM 1595 N N . ALA A 1 199 ? 1.144 -15.328 -16.419 1.00 67.94 199 ALA A N 1
ATOM 1596 C CA . ALA A 1 199 ? -0.030 -15.810 -17.145 1.00 67.94 199 ALA A CA 1
ATOM 1597 C C . ALA A 1 199 ? -1.281 -14.951 -16.880 1.00 67.94 199 ALA A C 1
ATOM 1599 O O . ALA A 1 199 ? -2.073 -14.702 -17.795 1.00 67.94 199 ALA A O 1
ATOM 1600 N N . ALA A 1 200 ? -1.458 -14.470 -15.645 1.00 65.56 200 ALA A N 1
ATOM 1601 C CA . ALA A 1 200 ? -2.563 -13.590 -15.275 1.00 65.56 200 ALA A CA 1
ATOM 1602 C C . ALA A 1 200 ? -2.423 -12.175 -15.867 1.00 65.56 200 ALA A C 1
ATOM 1604 O O . ALA A 1 200 ? -3.434 -11.550 -16.200 1.00 65.56 200 ALA A O 1
ATOM 1605 N N . GLU A 1 201 ? -1.195 -11.673 -16.034 1.00 63.88 201 GLU A N 1
ATOM 1606 C CA . GLU A 1 201 ? -0.930 -10.315 -16.529 1.00 63.88 201 GLU A CA 1
ATOM 1607 C C . GLU A 1 201 ? -0.994 -10.168 -18.058 1.00 63.88 201 GLU A C 1
ATOM 1609 O O . GLU A 1 201 ? -1.001 -9.041 -18.554 1.00 63.88 201 GLU A O 1
ATOM 1614 N N . LYS A 1 202 ? -1.135 -11.266 -18.819 1.00 55.62 202 LYS A N 1
ATOM 1615 C CA . LYS A 1 202 ? -1.212 -11.252 -20.297 1.00 55.62 202 LYS A CA 1
ATOM 1616 C C . LYS A 1 202 ? -0.113 -10.389 -20.937 1.00 55.62 202 LYS A C 1
ATOM 1618 O O . LYS A 1 202 ? -0.369 -9.673 -21.910 1.00 55.62 202 LYS A O 1
ATOM 1623 N N . LEU A 1 203 ? 1.103 -10.425 -20.396 1.00 52.38 203 LEU A N 1
ATOM 1624 C CA . LEU A 1 203 ? 2.210 -9.679 -20.976 1.00 52.38 203 LEU A CA 1
ATOM 1625 C C . LEU A 1 203 ? 2.663 -10.410 -22.247 1.00 52.38 203 LEU A C 1
ATOM 1627 O O . LEU A 1 203 ? 3.253 -11.487 -22.186 1.00 52.38 203 LEU A O 1
ATOM 1631 N N . ALA A 1 204 ? 2.336 -9.862 -23.418 1.00 45.59 204 ALA A N 1
ATOM 1632 C CA . ALA A 1 204 ? 2.849 -10.382 -24.677 1.00 45.59 204 ALA A CA 1
ATOM 1633 C C . ALA A 1 204 ? 4.372 -10.197 -24.681 1.00 45.59 204 ALA A C 1
ATOM 1635 O O . ALA A 1 204 ? 4.866 -9.069 -24.715 1.00 45.59 204 ALA A O 1
ATOM 1636 N N . ARG A 1 205 ? 5.107 -11.310 -24.603 1.00 47.69 205 ARG A N 1
ATOM 1637 C CA . ARG A 1 205 ? 6.564 -11.334 -24.735 1.00 47.69 205 ARG A CA 1
ATOM 1638 C C . ARG A 1 205 ? 6.942 -10.625 -26.039 1.00 47.69 205 ARG A C 1
ATOM 1640 O O . ARG A 1 205 ? 6.433 -10.971 -27.100 1.00 47.69 205 ARG A O 1
ATOM 1647 N N . THR A 1 206 ? 7.794 -9.610 -25.959 1.00 44.38 206 THR A N 1
ATOM 1648 C CA . THR A 1 206 ? 8.296 -8.914 -27.146 1.00 44.38 206 THR A CA 1
ATOM 1649 C C . THR A 1 206 ? 9.326 -9.796 -27.851 1.00 44.38 206 THR A C 1
ATOM 1651 O O . THR A 1 206 ? 10.274 -10.247 -27.211 1.00 44.38 206 THR A O 1
ATOM 1654 N N . ASP A 1 207 ? 9.177 -10.012 -29.160 1.00 40.09 207 ASP A N 1
ATOM 1655 C CA . ASP A 1 207 ? 10.065 -10.869 -29.973 1.00 40.09 207 ASP A CA 1
ATOM 1656 C C . ASP A 1 207 ? 11.493 -10.315 -30.157 1.00 40.09 207 ASP A C 1
ATOM 1658 O O . ASP A 1 207 ? 12.368 -10.997 -30.690 1.00 40.09 207 ASP A O 1
ATOM 1662 N N . GLN A 1 208 ? 11.762 -9.081 -29.721 1.00 45.41 208 GLN A N 1
ATOM 1663 C CA . GLN A 1 208 ? 13.102 -8.500 -29.769 1.00 45.41 208 GLN A CA 1
ATOM 1664 C C . GLN A 1 208 ? 13.941 -8.972 -28.579 1.00 45.41 208 GLN A C 1
ATOM 1666 O O . GLN A 1 208 ? 13.746 -8.534 -27.447 1.00 45.41 208 GLN A O 1
ATOM 1671 N N . VAL A 1 209 ? 14.910 -9.842 -28.861 1.00 52.69 209 VAL A N 1
ATOM 1672 C CA . VAL A 1 209 ? 15.980 -10.220 -27.933 1.00 52.69 209 VAL A CA 1
ATOM 1673 C C . VAL A 1 209 ? 17.215 -9.397 -28.288 1.00 52.69 209 VAL A C 1
ATOM 1675 O O . VAL A 1 209 ? 17.766 -9.552 -29.375 1.00 52.69 209 VAL A O 1
ATOM 1678 N N . ILE A 1 210 ? 17.641 -8.513 -27.385 1.00 53.41 210 ILE A N 1
ATOM 1679 C CA . ILE A 1 210 ? 18.916 -7.797 -27.500 1.00 53.41 210 ILE A CA 1
ATOM 1680 C C . ILE A 1 2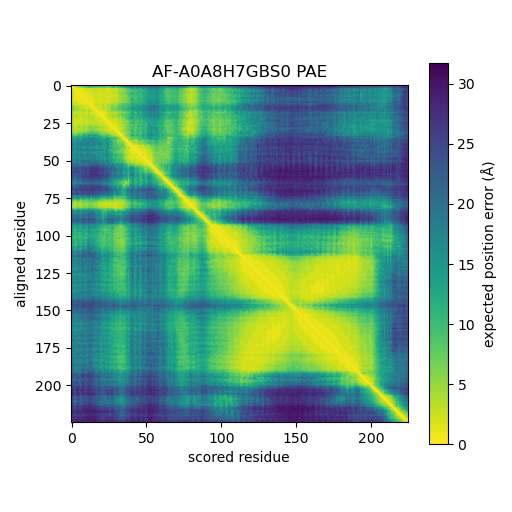10 ? 19.941 -8.589 -26.675 1.00 53.41 210 ILE A C 1
ATOM 1682 O O . ILE A 1 210 ? 19.780 -8.657 -25.455 1.00 53.41 210 ILE A O 1
ATOM 1686 N N . PRO A 1 211 ? 20.949 -9.229 -27.295 1.00 49.56 211 PRO A N 1
ATOM 1687 C CA . PRO A 1 211 ? 22.007 -9.898 -26.549 1.00 49.56 211 PRO A CA 1
ATOM 1688 C C . PRO A 1 211 ? 22.846 -8.839 -25.823 1.00 49.56 211 PRO A C 1
ATOM 1690 O O . PRO A 1 211 ? 23.425 -7.960 -26.456 1.00 49.56 211 PRO A O 1
ATOM 1693 N N . ILE A 1 212 ? 22.872 -8.903 -24.493 1.00 54.28 212 ILE A N 1
ATOM 1694 C CA . ILE A 1 212 ? 23.752 -8.090 -23.651 1.00 54.28 212 ILE A CA 1
ATOM 1695 C C . ILE A 1 212 ? 24.820 -9.044 -23.123 1.00 54.28 212 ILE A C 1
ATOM 1697 O O . ILE A 1 212 ? 24.505 -9.938 -22.338 1.00 54.28 212 ILE A O 1
ATOM 1701 N N . GLU A 1 213 ? 26.059 -8.884 -23.583 1.00 55.00 213 GLU A N 1
ATOM 1702 C CA . GLU A 1 213 ? 27.206 -9.584 -23.005 1.00 55.00 213 GLU A CA 1
ATOM 1703 C C . GLU A 1 213 ? 27.520 -8.944 -21.645 1.00 55.00 213 GLU A C 1
ATOM 1705 O O . GLU A 1 213 ? 27.818 -7.746 -21.553 1.00 55.00 213 GLU A O 1
ATOM 1710 N N . LEU A 1 214 ? 27.350 -9.742 -20.590 1.00 50.72 214 LEU A N 1
ATOM 1711 C CA . LEU A 1 214 ? 27.714 -9.414 -19.215 1.00 50.72 214 LEU A CA 1
ATOM 1712 C C . LEU A 1 214 ? 29.096 -10.015 -18.959 1.00 50.72 214 LEU A C 1
ATOM 1714 O O . LEU A 1 214 ? 29.299 -11.200 -19.233 1.00 50.72 214 LEU A O 1
ATOM 1718 N N . GLU A 1 215 ? 30.035 -9.218 -18.460 1.00 51.38 215 GLU A N 1
ATOM 1719 C CA . GLU A 1 215 ? 31.346 -9.727 -18.057 1.00 51.38 215 GLU A CA 1
ATOM 1720 C C . GLU A 1 215 ? 31.188 -10.578 -16.780 1.00 51.38 215 GLU A C 1
ATOM 1722 O O . GLU A 1 215 ? 30.296 -10.333 -15.966 1.00 51.38 215 GLU A O 1
ATOM 1727 N N . GLU A 1 216 ? 32.013 -11.617 -16.599 1.00 50.72 216 GLU A N 1
ATOM 1728 C CA . GLU A 1 216 ? 31.896 -12.570 -15.474 1.00 50.72 216 GLU A CA 1
ATOM 1729 C C . GLU A 1 216 ? 31.947 -11.899 -14.085 1.00 50.72 216 GLU A C 1
ATOM 1731 O O . GLU A 1 216 ? 31.410 -12.452 -13.125 1.00 50.72 216 GLU A O 1
ATOM 1736 N N . GLU A 1 217 ? 32.513 -10.691 -13.978 1.00 52.69 217 GLU A N 1
ATOM 1737 C CA . GLU A 1 217 ? 32.563 -9.894 -12.743 1.00 52.69 217 GLU A CA 1
ATOM 1738 C C . GLU A 1 217 ? 31.217 -9.234 -12.361 1.00 52.69 217 GLU A C 1
ATOM 1740 O O . GLU A 1 217 ? 31.039 -8.840 -11.207 1.00 52.69 217 GLU A O 1
ATOM 1745 N N . ASP A 1 218 ? 30.237 -9.174 -13.274 1.00 48.44 218 ASP A N 1
ATOM 1746 C CA . ASP A 1 218 ? 28.892 -8.616 -13.030 1.00 48.44 218 ASP A CA 1
ATOM 1747 C C . ASP A 1 218 ? 27.880 -9.657 -12.508 1.00 48.44 218 ASP A C 1
AT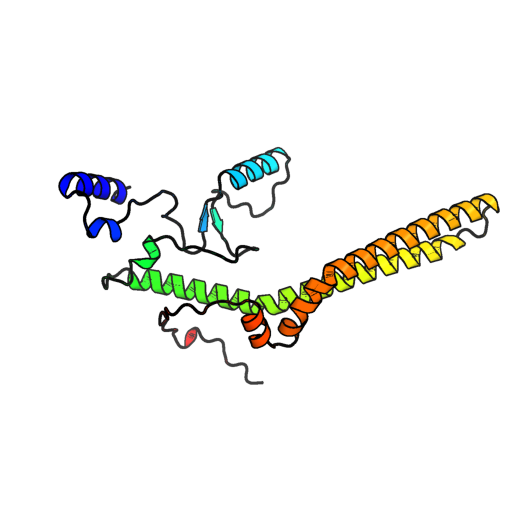OM 1749 O O . ASP A 1 218 ? 26.724 -9.337 -12.181 1.00 48.44 218 ASP A O 1
ATOM 1753 N N . CYS A 1 219 ? 28.282 -10.929 -12.433 1.00 40.44 219 CYS A N 1
ATOM 1754 C CA . CYS A 1 219 ? 27.476 -11.978 -11.827 1.00 40.44 219 CYS A CA 1
ATOM 1755 C C . CYS A 1 219 ? 27.708 -11.961 -10.306 1.00 40.44 219 CYS A C 1
ATOM 1757 O O . CYS A 1 219 ? 28.850 -12.078 -9.864 1.00 40.44 219 CYS A O 1
ATOM 1759 N N . PRO A 1 220 ? 26.663 -11.812 -9.465 1.00 47.88 220 PRO A N 1
ATOM 1760 C CA . PRO A 1 220 ? 26.857 -11.910 -8.025 1.00 47.88 220 PRO A CA 1
ATOM 1761 C C . PRO A 1 220 ? 27.424 -13.296 -7.686 1.00 47.88 220 PRO A C 1
ATOM 1763 O O . PRO A 1 220 ? 27.080 -14.257 -8.386 1.00 47.88 220 PRO A O 1
ATOM 1766 N N . PRO A 1 221 ? 28.250 -13.414 -6.630 1.00 49.06 221 PRO A N 1
ATOM 1767 C CA . PRO A 1 221 ? 28.721 -14.712 -6.175 1.00 49.06 221 PRO A CA 1
ATOM 1768 C C . PRO A 1 221 ? 27.518 -15.640 -6.021 1.00 49.06 221 PRO A C 1
ATOM 1770 O O . PRO A 1 221 ? 26.473 -15.247 -5.495 1.00 49.06 221 PRO A O 1
ATOM 1773 N N . ILE A 1 222 ? 27.646 -16.845 -6.568 1.00 52.25 222 ILE A N 1
ATOM 1774 C CA . ILE A 1 222 ? 26.683 -17.908 -6.324 1.00 52.25 222 ILE A CA 1
ATOM 1775 C C . ILE A 1 222 ? 26.793 -18.183 -4.826 1.00 52.25 222 ILE A C 1
ATOM 1777 O O . ILE A 1 222 ? 27.822 -18.675 -4.367 1.00 52.25 222 ILE A O 1
ATOM 1781 N N . ASP A 1 223 ? 25.783 -17.776 -4.060 1.00 46.94 223 ASP A N 1
ATOM 1782 C CA . ASP A 1 223 ? 25.672 -18.192 -2.669 1.00 46.94 223 ASP A CA 1
ATOM 1783 C C . ASP A 1 223 ? 25.409 -19.702 -2.691 1.00 46.94 223 ASP A C 1
ATOM 1785 O O . ASP A 1 223 ? 24.285 -20.152 -2.931 1.00 46.94 223 ASP A O 1
ATOM 1789 N N . ASP A 1 224 ? 26.479 -20.477 -2.511 1.00 41.84 224 ASP A N 1
ATOM 1790 C CA . ASP A 1 224 ? 26.409 -21.902 -2.212 1.00 41.84 224 ASP A CA 1
ATOM 1791 C C . ASP A 1 224 ? 25.683 -22.052 -0.864 1.00 41.84 224 ASP A C 1
ATOM 1793 O O . ASP A 1 224 ? 26.255 -21.793 0.200 1.00 41.84 224 ASP A O 1
ATOM 1797 N N . PHE A 1 225 ? 24.399 -22.416 -0.920 1.00 40.03 225 PHE A N 1
ATOM 1798 C CA . PHE A 1 225 ? 23.618 -22.878 0.232 1.00 40.03 225 PHE A CA 1
ATOM 1799 C C . PHE A 1 225 ? 23.801 -24.381 0.451 1.00 40.03 225 PHE A C 1
ATOM 1801 O O . PHE A 1 225 ? 23.709 -25.142 -0.541 1.00 40.03 225 PHE A O 1
#

Sequence (225 aa):
MRYRHCHRAYFALAGPGPWTQRFKELQDGDCRAMNERKLTEQEKKDRQAKIQAGEREVGDTRDGIVVDGVLGATRYTLSWIWYNATADGVDDTEAVLEALRVQWAKSKASARSWYDDVRLLVEEMRRVEAAMRHIAEQWTQKATLRANATAGLQEGLAAYAFRHADMETRLANKWAAQWEVVKKRAEPILAGNMEVVEAAEKLARTDQVIPIELEEEDCPPIDDF

Secondary structure (DSSP, 8-state):
--HHHHHHHHHHHH-SSHHHHHS----TTTS--TTEEEPPHHHHHHHHHHHHTT---TT--TTSEEETTSS--------GGGTSGGGTT-TTHHHHHHHHHHHHHHHHHHHHHHHHHHHHHHHHHHHHHHHHHHHHHHHHHHTTS-TTS-HHHHHHHHHHHHHHHHHHHHHHHHHHHHHHHHHHHHHHHHTT-HHHHHHHHT----S--------GGGSPP----

Radius of gyration: 28.33 Å; Cα contacts (8 Å, |Δi|>4): 119; chains: 1; bounding box: 59×50×90 Å

Nearest PDB structures (foldseek):
  8qi0-assembly1_D  TM=6.288E-01  e=1.110E+00  Synechocystis sp. PCC 6803
  7o3w-assembly1_A  TM=6.000E-01  e=1.360E+00  Synechocystis sp. PCC 6803 substr. Kazusa
  8qbs-assembly1_A  TM=6.129E-01  e=1.506E+00  Nostoc punctiforme